Protein AF-A0A1F3BZG4-F1 (afdb_monomer)

pLDDT: mean 88.74, std 14.19, range [34.69, 98.25]

Radius of gyration: 28.34 Å; Cα contacts (8 Å, |Δi|>4): 374; chains: 1; bounding box: 64×75×86 Å

Nearest PDB structures (foldseek):
  4rg9-assembly1_B  TM=2.861E-01  e=4.384E-01  Homo sapiens
  3cvn-assembly1_A  TM=3.691E-01  e=1.869E+00  unclassified
  5a31-assembly1_C  TM=3.171E-01  e=2.987E+00  Homo sapiens
  4r7s-assembly1_A  TM=2.349E-01  e=2.124E+00  Parabacteroides merdae ATCC 43184
  6y4l-assembly1_A  TM=2.541E-01  e=2.629E+00  Homo sapiens

Structure (mmCIF, N/CA/C/O backbone):
data_AF-A0A1F3BZG4-F1
#
_entry.id   AF-A0A1F3BZG4-F1
#
loop_
_atom_site.group_PDB
_atom_site.id
_atom_site.type_symbol
_atom_site.label_atom_id
_atom_site.label_alt_id
_atom_site.label_comp_id
_atom_site.label_asym_id
_atom_site.label_entity_id
_atom_site.label_seq_id
_atom_site.pdbx_PDB_ins_code
_atom_site.Cartn_x
_atom_site.Cartn_y
_atom_site.Cartn_z
_atom_site.occupancy
_atom_site.B_iso_or_equiv
_atom_site.auth_seq_id
_atom_site.auth_comp_id
_atom_site.auth_asym_id
_atom_site.auth_atom_id
_atom_site.pdbx_PDB_model_num
ATOM 1 N N . MET A 1 1 ? -39.150 -55.580 49.718 1.00 41.12 1 MET A N 1
ATOM 2 C CA . MET A 1 1 ? -37.694 -55.585 49.449 1.00 41.12 1 MET A CA 1
ATOM 3 C C . MET A 1 1 ? -37.540 -55.588 47.934 1.00 41.12 1 MET A C 1
ATOM 5 O O . MET A 1 1 ? -38.068 -56.505 47.334 1.00 41.12 1 MET A O 1
ATOM 9 N N . ALA A 1 2 ? -36.986 -54.609 47.230 1.00 38.97 2 ALA A N 1
ATOM 10 C CA . ALA A 1 2 ? -36.287 -53.385 47.592 1.00 38.97 2 ALA A CA 1
ATOM 11 C C . ALA A 1 2 ? -36.704 -52.281 46.600 1.00 38.97 2 ALA A C 1
ATOM 13 O O . ALA A 1 2 ? -36.865 -52.544 45.409 1.00 38.97 2 ALA A O 1
ATOM 14 N N . SER A 1 3 ? -36.908 -51.071 47.117 1.00 34.69 3 SER A N 1
ATOM 15 C CA . SER A 1 3 ? -37.197 -49.861 46.351 1.00 34.69 3 SER A CA 1
ATOM 16 C C . SER A 1 3 ? -35.910 -49.369 45.685 1.00 34.69 3 SER A C 1
ATOM 18 O O . SER A 1 3 ? -34.941 -49.065 46.378 1.00 34.69 3 SER A O 1
ATOM 20 N N . GLY A 1 4 ? -35.885 -49.318 44.354 1.00 35.72 4 GLY A N 1
ATOM 21 C CA . GLY A 1 4 ? -34.798 -48.707 43.591 1.00 35.72 4 GLY A CA 1
ATOM 22 C C . GLY A 1 4 ? -34.997 -47.197 43.518 1.00 35.72 4 GLY A C 1
ATOM 23 O O . GLY A 1 4 ? -35.934 -46.734 42.874 1.00 35.72 4 GLY A O 1
ATOM 24 N N . ASN A 1 5 ? -34.135 -46.451 44.209 1.00 39.22 5 ASN A N 1
ATOM 25 C CA . ASN A 1 5 ? -34.064 -44.993 44.166 1.00 39.22 5 ASN A CA 1
ATOM 26 C C . ASN A 1 5 ? -33.841 -44.507 42.729 1.00 39.22 5 ASN A C 1
ATOM 28 O O . ASN A 1 5 ? -32.790 -44.756 42.143 1.00 39.22 5 ASN A O 1
ATOM 32 N N . ILE A 1 6 ? -34.808 -43.762 42.197 1.00 42.06 6 ILE A N 1
ATOM 33 C CA . ILE A 1 6 ? -34.599 -42.874 41.057 1.00 42.06 6 ILE A CA 1
ATOM 34 C C . ILE A 1 6 ? -33.939 -41.623 41.636 1.00 42.06 6 ILE A C 1
ATOM 36 O O . ILE A 1 6 ? -34.597 -40.799 42.266 1.00 42.06 6 ILE A O 1
ATOM 40 N N . THR A 1 7 ? -32.621 -41.511 41.492 1.00 41.31 7 THR A N 1
ATOM 41 C CA . THR A 1 7 ? -31.920 -40.239 41.669 1.00 41.31 7 THR A CA 1
ATOM 42 C C . THR A 1 7 ? -32.423 -39.284 40.597 1.00 41.31 7 THR A C 1
ATOM 44 O O . THR A 1 7 ? -32.092 -39.424 39.424 1.00 41.31 7 THR A O 1
ATOM 47 N N . THR A 1 8 ? -33.263 -38.340 41.012 1.00 42.22 8 THR A N 1
ATOM 48 C CA . THR A 1 8 ? -33.555 -37.099 40.296 1.00 42.22 8 THR A CA 1
ATOM 49 C C . THR A 1 8 ? -32.238 -36.431 39.917 1.00 42.22 8 THR A C 1
ATOM 51 O O . THR A 1 8 ? -31.541 -35.910 40.788 1.00 42.22 8 THR A O 1
ATOM 54 N N . GLU A 1 9 ? -31.890 -36.462 38.630 1.00 45.22 9 GLU A N 1
ATOM 55 C CA . GLU A 1 9 ? -30.952 -35.505 38.052 1.00 45.22 9 GLU A CA 1
ATOM 56 C C . GLU A 1 9 ? -31.519 -34.113 38.328 1.00 45.22 9 GLU A C 1
ATOM 58 O O . GLU A 1 9 ? -32.590 -33.747 37.838 1.00 45.22 9 GLU A O 1
ATOM 63 N N . ALA A 1 10 ? -30.840 -33.362 39.194 1.00 44.47 10 ALA A N 1
ATOM 64 C CA . ALA A 1 10 ? -31.101 -31.943 39.326 1.00 44.47 10 ALA A CA 1
ATOM 65 C C . ALA A 1 10 ? -30.897 -31.309 37.938 1.00 44.47 10 ALA A C 1
ATOM 67 O O . ALA A 1 10 ? -29.890 -31.615 37.291 1.00 44.47 10 ALA A O 1
ATOM 68 N N . PRO A 1 11 ? -31.818 -30.460 37.453 1.00 44.34 11 PRO A N 1
ATOM 69 C CA . PRO A 1 11 ? -31.568 -29.715 36.233 1.00 44.34 11 PRO A CA 1
ATOM 70 C C . PRO A 1 11 ? -30.301 -28.891 36.461 1.00 44.34 11 PRO A C 1
ATOM 72 O O . PRO A 1 11 ? -30.230 -28.122 37.419 1.00 44.34 11 PRO A O 1
ATOM 75 N N . LEU A 1 12 ? -29.287 -29.103 35.619 1.00 41.66 12 LEU A N 1
ATOM 76 C CA . LEU A 1 12 ? -28.099 -28.257 35.579 1.00 41.66 12 LEU A CA 1
ATOM 77 C C . LEU A 1 12 ? -28.577 -26.807 35.462 1.00 41.66 12 LEU A C 1
ATOM 79 O O . LEU A 1 12 ? -29.217 -26.440 34.474 1.00 41.66 12 LEU A O 1
ATOM 83 N N . GLU A 1 13 ? -28.337 -26.009 36.503 1.00 38.53 13 GLU A N 1
ATOM 84 C CA . GLU A 1 13 ? -28.692 -24.598 36.488 1.00 38.53 13 GLU A CA 1
ATOM 85 C C . GLU A 1 13 ? -27.979 -23.905 35.312 1.00 38.53 13 GLU A C 1
ATOM 87 O O . GLU A 1 13 ? -26.787 -24.149 35.090 1.00 38.53 13 GLU A O 1
ATOM 92 N N . PRO A 1 14 ? -28.648 -22.986 34.589 1.00 48.00 14 PRO A N 1
ATOM 93 C CA . PRO A 1 14 ? -28.042 -22.223 33.492 1.00 48.00 14 PRO A CA 1
ATOM 94 C C . PRO A 1 14 ? -26.800 -21.410 33.903 1.00 48.00 14 PRO A C 1
ATOM 96 O O . PRO A 1 14 ? -26.062 -20.940 33.046 1.00 48.00 14 PRO A O 1
ATOM 99 N N . ALA A 1 15 ? -26.554 -21.255 35.207 1.00 41.94 15 ALA A N 1
ATOM 100 C CA . ALA A 1 15 ? -25.480 -20.450 35.776 1.00 41.94 15 ALA A CA 1
ATOM 101 C C . ALA A 1 15 ? -24.072 -21.068 35.650 1.00 41.94 15 ALA A C 1
ATOM 103 O O . ALA A 1 15 ? -23.084 -20.383 35.902 1.00 41.94 15 ALA A O 1
ATOM 104 N N . GLN A 1 16 ? -23.937 -22.341 35.258 1.00 40.62 16 GLN A N 1
ATOM 105 C CA . GLN A 1 16 ? -22.619 -22.993 35.156 1.00 40.62 16 GLN A CA 1
ATOM 106 C C . GLN A 1 16 ? -21.935 -22.846 33.785 1.00 40.62 16 GLN A C 1
ATOM 108 O O . GLN A 1 16 ? -20.784 -23.255 33.638 1.00 40.62 16 GLN A O 1
ATOM 113 N N . LEU A 1 17 ? -22.593 -22.218 32.802 1.00 41.12 17 LEU A N 1
ATOM 114 C CA . LEU A 1 17 ? -21.980 -21.857 31.514 1.00 41.12 17 LEU A CA 1
ATOM 115 C C . LEU A 1 17 ? -21.347 -20.449 31.509 1.00 41.12 17 LEU A C 1
ATOM 117 O O . LEU A 1 17 ? -20.539 -20.166 30.630 1.00 41.12 17 LEU A O 1
ATOM 121 N N . ASP A 1 18 ? -21.620 -19.611 32.518 1.00 48.09 18 ASP A N 1
ATOM 122 C CA . ASP A 1 18 ? -21.112 -18.225 32.615 1.00 48.09 18 ASP A CA 1
ATOM 123 C C . ASP A 1 18 ? -19.667 -18.119 33.157 1.00 48.09 18 ASP A C 1
ATOM 125 O O . ASP A 1 18 ? -19.066 -17.043 33.173 1.00 48.09 18 ASP A O 1
ATOM 129 N N . LEU A 1 19 ? -19.056 -19.232 33.580 1.00 42.47 19 LEU A N 1
ATOM 130 C CA . LEU A 1 19 ? -17.698 -19.253 34.151 1.00 42.47 19 LEU A CA 1
ATOM 131 C C . LEU A 1 19 ? -16.565 -19.129 33.114 1.00 42.47 19 LEU A C 1
ATOM 133 O O . LEU A 1 19 ? -15.399 -19.040 33.501 1.00 42.47 19 LEU A O 1
ATOM 137 N N . PHE A 1 20 ? -16.890 -19.071 31.817 1.00 46.81 20 PHE A N 1
ATOM 138 C CA . PHE A 1 20 ? -15.920 -18.920 30.723 1.00 46.81 20 PHE A CA 1
ATOM 139 C C . PHE A 1 20 ? -16.112 -17.659 29.870 1.00 46.81 20 PHE A C 1
ATOM 141 O O . PHE A 1 20 ? -15.491 -17.554 28.809 1.00 46.81 20 PHE A O 1
ATOM 148 N N . ASP A 1 21 ? -16.883 -16.670 30.337 1.00 55.78 21 ASP A N 1
ATOM 149 C CA . ASP A 1 21 ? -16.881 -15.326 29.747 1.00 55.78 21 ASP A CA 1
ATOM 150 C C . ASP A 1 21 ? -15.538 -14.655 30.048 1.00 55.78 21 ASP A C 1
ATOM 152 O O . ASP A 1 21 ? -15.391 -13.856 30.979 1.00 55.78 21 ASP A O 1
ATOM 156 N N . SER A 1 22 ? -14.521 -15.053 29.281 1.00 74.88 22 SER A N 1
ATOM 157 C CA . SER A 1 22 ? -13.180 -14.492 29.336 1.00 74.88 22 SER A CA 1
ATOM 158 C C . SER A 1 22 ? -13.260 -12.974 29.186 1.00 74.88 22 SER A C 1
ATOM 160 O O . SER A 1 22 ?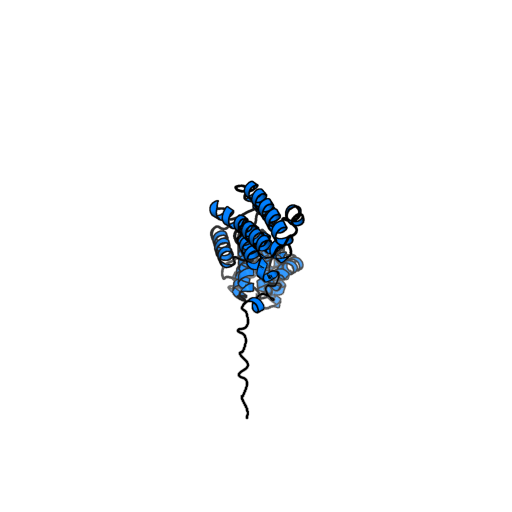 -14.161 -12.450 28.532 1.00 74.88 22 SER A O 1
ATOM 162 N N . HIS A 1 23 ? -12.298 -12.258 29.767 1.00 76.31 23 HIS A N 1
ATOM 163 C CA . HIS A 1 23 ? -12.140 -10.812 29.580 1.00 76.31 23 HIS A CA 1
ATOM 164 C C . HIS A 1 23 ? -12.336 -10.400 28.103 1.00 76.31 23 HIS A C 1
ATOM 166 O O . HIS A 1 23 ? -13.060 -9.455 27.803 1.00 76.31 23 HIS A O 1
ATOM 172 N N . VAL A 1 24 ? -11.810 -11.203 27.171 1.00 79.25 24 VAL A N 1
ATOM 173 C CA . VAL A 1 24 ? -11.981 -11.037 25.720 1.00 79.25 24 VAL A CA 1
ATOM 174 C C . VAL A 1 24 ? -13.456 -11.053 25.290 1.00 79.25 24 VAL A C 1
ATOM 176 O O . VAL A 1 24 ? -13.891 -10.169 24.558 1.00 79.25 24 VAL A O 1
ATOM 179 N N . ALA A 1 25 ? -14.257 -12.009 25.767 1.00 83.75 25 ALA A N 1
ATOM 180 C CA . ALA A 1 25 ? -15.677 -12.111 25.418 1.00 83.75 25 ALA A CA 1
ATOM 181 C C . ALA A 1 25 ? -16.492 -10.905 25.917 1.00 83.75 25 ALA A C 1
ATOM 183 O O . ALA A 1 25 ? -17.394 -10.431 25.223 1.00 83.75 25 ALA A O 1
ATOM 184 N N . ARG A 1 26 ? -16.142 -10.369 27.094 1.00 87.19 26 ARG A N 1
ATOM 185 C CA . ARG A 1 26 ? -16.830 -9.214 27.697 1.00 87.19 26 ARG A CA 1
ATOM 186 C C . ARG A 1 26 ? -16.581 -7.927 26.914 1.00 87.19 26 ARG A C 1
ATOM 188 O O . ARG A 1 26 ? -17.510 -7.146 26.721 1.00 87.19 26 ARG A O 1
ATOM 195 N N . PHE A 1 27 ? -15.357 -7.734 26.421 1.00 90.12 27 PHE A N 1
ATOM 196 C CA . PHE A 1 27 ? -14.976 -6.541 25.663 1.00 90.12 27 PHE A CA 1
ATOM 197 C C . PHE A 1 27 ? -15.151 -6.667 24.145 1.00 90.12 27 PHE A C 1
ATOM 199 O O . PHE A 1 27 ? -15.079 -5.650 23.464 1.00 90.12 27 PHE A O 1
ATOM 206 N N . ALA A 1 28 ? -15.478 -7.845 23.604 1.00 91.69 28 ALA A N 1
ATOM 207 C CA . ALA A 1 28 ? -15.612 -8.064 22.158 1.00 91.69 28 ALA A CA 1
ATOM 208 C C . ALA A 1 28 ? -16.544 -7.055 21.457 1.00 91.69 28 ALA A C 1
ATOM 210 O O . ALA A 1 28 ? -16.244 -6.561 20.373 1.00 91.69 28 ALA A O 1
ATOM 211 N N . LYS A 1 29 ? -17.672 -6.692 22.085 1.00 93.00 29 LYS A N 1
ATOM 212 C CA . LYS A 1 29 ? -18.595 -5.689 21.522 1.00 93.00 29 LYS A CA 1
ATOM 213 C C . LYS A 1 29 ? -18.037 -4.265 21.587 1.00 93.00 29 LYS A C 1
ATOM 215 O O . LYS A 1 29 ? -18.337 -3.461 20.708 1.00 93.00 29 LYS A O 1
ATOM 220 N N . VAL A 1 30 ? -17.252 -3.956 22.621 1.00 93.56 30 VAL A N 1
ATOM 221 C CA . VAL A 1 30 ? -16.559 -2.666 22.753 1.00 93.56 30 VAL A CA 1
ATOM 222 C C . VAL A 1 30 ? -15.495 -2.560 21.667 1.00 93.56 30 VAL A C 1
ATOM 224 O O . VAL A 1 30 ? -15.471 -1.575 20.938 1.00 93.56 30 VAL A O 1
ATOM 227 N N . GLU A 1 31 ? -14.674 -3.600 21.511 1.00 93.81 31 GLU A N 1
ATOM 228 C CA . GLU A 1 31 ? -13.650 -3.693 20.471 1.00 93.81 31 GLU A CA 1
ATOM 229 C C . GLU A 1 31 ? -14.255 -3.516 19.072 1.00 93.81 31 GLU A C 1
ATOM 231 O O . GLU A 1 31 ? -13.785 -2.676 18.307 1.00 93.81 31 GLU A O 1
ATOM 236 N N . GLU A 1 32 ? -15.351 -4.213 18.765 1.00 93.88 32 GLU A N 1
ATOM 237 C CA . GLU A 1 32 ? -16.044 -4.076 17.480 1.00 93.88 32 GLU A CA 1
ATOM 238 C C . GLU A 1 32 ? -16.567 -2.647 17.252 1.00 93.88 32 GLU A C 1
ATOM 240 O O . GLU A 1 32 ? -16.413 -2.081 16.169 1.00 93.88 32 GLU A O 1
ATOM 245 N N . ALA A 1 33 ? -17.147 -2.008 18.272 1.00 94.88 33 ALA A N 1
ATOM 246 C CA . ALA A 1 33 ? -17.604 -0.624 18.157 1.00 94.88 33 ALA A CA 1
ATOM 247 C C . ALA A 1 33 ? -16.436 0.358 17.934 1.00 94.88 33 ALA A C 1
ATOM 249 O O . ALA A 1 33 ? -16.548 1.265 17.103 1.00 94.88 33 ALA A O 1
ATOM 250 N N . LEU A 1 34 ? -15.299 0.158 18.610 1.00 94.50 34 LEU A N 1
ATOM 251 C CA . LEU A 1 34 ? -14.074 0.937 18.396 1.00 94.50 34 LEU A CA 1
ATOM 252 C C . LEU A 1 34 ? -13.524 0.735 16.983 1.00 94.50 34 LEU A C 1
ATOM 254 O O . LEU A 1 34 ? -13.211 1.717 16.311 1.00 94.50 34 LEU A O 1
ATOM 258 N N . HIS A 1 35 ? -13.494 -0.509 16.503 1.00 92.50 35 HIS A N 1
ATOM 259 C CA . HIS A 1 35 ? -13.101 -0.858 15.140 1.00 92.50 35 HIS A CA 1
ATOM 260 C C . HIS A 1 35 ? -13.988 -0.163 14.095 1.00 92.50 35 HIS A C 1
ATOM 262 O O . HIS A 1 35 ? -13.492 0.379 13.106 1.00 92.50 35 HIS A O 1
ATOM 268 N N . GLN A 1 36 ? -15.295 -0.078 14.360 1.00 92.25 36 GLN A N 1
ATOM 269 C CA . GLN A 1 36 ? -16.256 0.688 13.562 1.00 92.25 36 GLN A CA 1
ATOM 270 C C . GLN A 1 36 ? -16.107 2.208 13.669 1.00 92.25 36 GLN A C 1
ATOM 272 O O . GLN A 1 36 ? -16.785 2.941 12.947 1.00 92.25 36 GLN A O 1
ATOM 277 N N . GLY A 1 37 ? -15.228 2.702 14.542 1.00 91.31 37 GLY A N 1
ATOM 278 C CA . GLY A 1 37 ? -15.086 4.120 14.840 1.00 91.31 37 GLY A CA 1
ATOM 279 C C . GLY A 1 37 ? -16.298 4.700 15.573 1.00 91.31 37 GLY A C 1
ATOM 280 O O . GLY A 1 37 ? -16.468 5.918 15.585 1.00 91.31 37 GLY A O 1
ATOM 281 N N . ARG A 1 38 ? -17.161 3.877 16.174 1.00 93.38 38 ARG A N 1
ATOM 282 C CA . ARG A 1 38 ? -18.371 4.289 16.904 1.00 93.38 38 ARG A CA 1
ATOM 283 C C . ARG A 1 38 ? -18.066 4.462 18.389 1.00 93.38 38 ARG A C 1
ATOM 285 O O . ARG A 1 38 ? -18.386 3.605 19.208 1.00 93.38 38 ARG A O 1
ATOM 292 N N . LEU A 1 39 ? -17.385 5.559 18.716 1.00 92.44 39 LEU A N 1
ATOM 293 C CA . LEU A 1 39 ? -16.901 5.829 20.073 1.00 92.44 39 LEU A CA 1
ATOM 294 C C . LEU A 1 39 ? -18.031 6.046 21.087 1.00 92.44 39 LEU A C 1
ATOM 296 O O . LEU A 1 39 ? -17.909 5.614 22.224 1.00 92.44 39 LEU A O 1
ATOM 300 N N . ASP A 1 40 ? -19.137 6.656 20.669 1.00 93.25 40 ASP A N 1
ATOM 301 C CA . ASP A 1 40 ? -20.359 6.798 21.468 1.00 93.25 40 ASP A CA 1
ATOM 302 C C . ASP A 1 40 ? -20.867 5.432 21.950 1.00 93.25 40 ASP A C 1
ATOM 304 O O . ASP A 1 40 ? -21.022 5.182 23.144 1.00 93.25 40 ASP A O 1
ATOM 308 N N . VAL A 1 41 ? -21.012 4.499 21.011 1.00 95.38 41 VAL A N 1
ATOM 309 C CA . VAL A 1 41 ? -21.517 3.154 21.292 1.00 95.38 41 VAL A CA 1
ATOM 310 C C . VAL A 1 41 ? -20.491 2.329 22.060 1.00 95.38 41 VAL A C 1
ATOM 312 O O . VAL A 1 41 ? -20.865 1.568 22.948 1.00 95.38 41 VAL A O 1
ATOM 315 N N . ALA A 1 42 ? -19.202 2.479 21.756 1.00 95.06 42 ALA A N 1
ATOM 316 C CA . ALA A 1 42 ? -18.141 1.807 22.494 1.00 95.06 42 ALA A CA 1
ATOM 317 C C . ALA A 1 42 ? -18.107 2.241 23.970 1.00 95.06 42 ALA A C 1
ATOM 319 O O . ALA A 1 42 ? -17.961 1.388 24.845 1.00 95.06 42 ALA A O 1
ATOM 320 N N . GLY A 1 43 ? -18.295 3.536 24.251 1.00 94.50 43 GLY A N 1
ATOM 321 C CA . GLY A 1 43 ? -18.368 4.069 25.613 1.00 94.50 43 GLY A CA 1
ATOM 322 C C . GLY A 1 43 ? -19.570 3.521 26.382 1.00 94.50 43 GLY A C 1
ATOM 323 O O . GLY A 1 43 ? -19.420 3.043 27.507 1.00 94.50 43 GLY A O 1
ATOM 324 N N . ASP A 1 44 ? -20.746 3.491 25.748 1.00 96.12 44 ASP A N 1
ATOM 325 C CA . ASP A 1 44 ? -21.956 2.919 26.348 1.00 96.12 44 ASP A CA 1
ATOM 326 C C . ASP A 1 44 ? -21.820 1.419 26.632 1.00 96.12 44 ASP A C 1
ATOM 328 O O . ASP A 1 44 ? -22.216 0.950 27.701 1.00 96.12 44 ASP A O 1
ATOM 332 N N . LEU A 1 45 ? -21.225 0.662 25.708 1.00 95.62 45 LEU A N 1
ATOM 333 C CA . LEU A 1 45 ? -20.960 -0.763 25.895 1.00 95.62 45 LEU A CA 1
ATOM 334 C C . LEU A 1 45 ? -19.947 -1.008 27.019 1.00 95.62 45 LEU A C 1
ATOM 336 O O . LEU A 1 45 ? -20.156 -1.906 27.832 1.00 95.62 45 LEU A O 1
ATOM 340 N N . ALA A 1 46 ? -18.886 -0.204 27.110 1.00 94.38 46 ALA A N 1
ATOM 341 C CA . ALA A 1 46 ? -17.910 -0.302 28.193 1.00 94.38 46 ALA A CA 1
ATOM 342 C C . ALA A 1 46 ? -18.556 -0.008 29.559 1.00 94.38 46 ALA A C 1
ATOM 344 O O . ALA A 1 46 ? -18.319 -0.738 30.523 1.00 94.38 46 ALA A O 1
ATOM 345 N N . ARG A 1 47 ? -19.454 0.985 29.632 1.00 96.12 47 ARG A N 1
ATOM 346 C CA . ARG A 1 47 ? -20.224 1.285 30.849 1.00 96.12 47 ARG A CA 1
ATOM 347 C C . ARG A 1 47 ? -21.123 0.119 31.254 1.00 96.12 47 ARG A C 1
ATOM 349 O O . ARG A 1 47 ? -21.086 -0.297 32.407 1.00 96.12 47 ARG A O 1
ATOM 356 N N . GLN A 1 48 ? -21.847 -0.468 30.299 1.00 94.56 48 GLN A N 1
ATOM 357 C CA . GLN A 1 48 ? -22.692 -1.645 30.541 1.00 94.56 48 GLN A CA 1
ATOM 358 C C . GLN A 1 48 ? -21.885 -2.851 31.041 1.00 94.56 48 GLN A C 1
ATOM 360 O O . GLN A 1 48 ? -22.345 -3.568 31.926 1.00 94.56 48 GLN A O 1
ATOM 365 N N . VAL A 1 49 ? -20.680 -3.079 30.504 1.00 92.81 49 VAL A N 1
ATOM 366 C CA . VAL A 1 49 ? -19.770 -4.125 31.003 1.00 92.81 49 VAL A CA 1
ATOM 367 C C . VAL A 1 49 ? 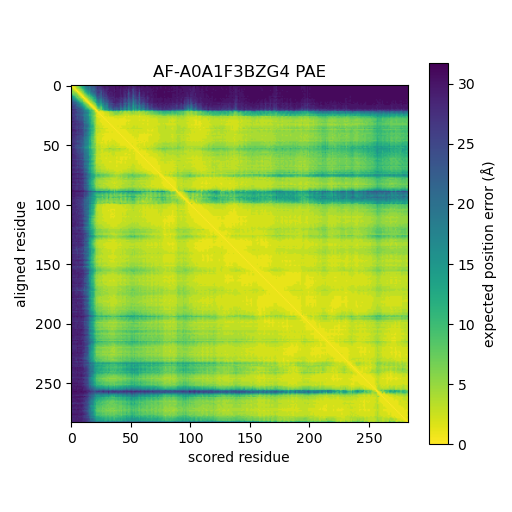-19.347 -3.820 32.442 1.00 92.81 49 VAL A C 1
ATOM 369 O O . VAL A 1 49 ? -19.398 -4.707 33.293 1.00 92.81 49 VAL A O 1
ATOM 372 N N . GLY A 1 50 ? -18.991 -2.568 32.735 1.00 92.88 50 GLY A N 1
ATOM 373 C CA . GLY A 1 50 ? -18.624 -2.127 34.080 1.00 92.88 50 GLY A CA 1
ATOM 374 C C . GLY A 1 50 ? -19.744 -2.285 35.105 1.00 92.88 50 GLY A C 1
ATOM 375 O O . GLY A 1 50 ? -19.480 -2.732 36.214 1.00 92.88 50 GLY A O 1
ATOM 376 N N . GLU A 1 51 ? -20.984 -1.967 34.736 1.00 93.38 51 GLU A N 1
ATOM 377 C CA . GLU A 1 51 ? -22.165 -2.105 35.599 1.00 93.38 51 GLU A CA 1
ATOM 378 C C . GLU A 1 51 ? -22.573 -3.568 35.800 1.00 93.38 51 GLU A C 1
ATOM 380 O O . GLU A 1 51 ? -22.869 -3.986 36.916 1.00 93.38 51 GLU A O 1
ATOM 385 N N . ARG A 1 52 ? -22.581 -4.369 34.727 1.00 92.31 52 ARG A N 1
ATOM 386 C CA . ARG A 1 52 ? -23.048 -5.762 34.773 1.00 92.31 52 ARG A CA 1
ATOM 387 C C . ARG A 1 52 ? -22.099 -6.686 35.533 1.00 92.31 52 ARG A C 1
ATOM 389 O O . ARG A 1 52 ? -22.564 -7.633 36.161 1.00 92.31 52 ARG A O 1
ATOM 396 N N . PHE A 1 53 ? -20.794 -6.448 35.427 1.00 88.44 53 PHE A N 1
ATOM 397 C CA . PHE A 1 53 ? -19.762 -7.327 35.980 1.00 88.44 53 PHE A CA 1
ATOM 398 C C . PHE A 1 53 ? -18.975 -6.695 37.140 1.00 88.44 53 PHE A C 1
ATOM 400 O O . PHE A 1 53 ? -18.024 -7.315 37.609 1.00 88.44 53 PHE A O 1
ATOM 407 N N . ASP A 1 54 ? -19.357 -5.492 37.589 1.00 88.94 54 ASP A N 1
ATOM 408 C CA . ASP A 1 54 ? -18.670 -4.708 38.631 1.00 88.94 54 ASP A CA 1
ATOM 409 C C . ASP A 1 54 ? -17.164 -4.522 38.348 1.00 88.94 54 ASP A C 1
ATOM 411 O O . ASP A 1 54 ? -16.287 -4.769 39.177 1.00 88.94 54 ASP A O 1
ATOM 415 N N . LEU A 1 55 ? -16.849 -4.131 37.107 1.00 89.38 55 LEU A N 1
ATOM 416 C CA . LEU A 1 55 ? -15.478 -4.005 36.606 1.00 89.38 55 LEU A CA 1
ATOM 417 C C . LEU A 1 55 ? -15.053 -2.536 36.504 1.00 89.38 55 LEU A C 1
ATOM 419 O O . LEU A 1 55 ? -15.407 -1.830 35.556 1.00 89.38 55 LEU A O 1
ATOM 423 N N . ALA A 1 56 ? -14.214 -2.095 37.444 1.00 88.38 56 ALA A N 1
ATOM 424 C CA . ALA A 1 56 ? -13.656 -0.739 37.461 1.00 88.38 56 ALA A CA 1
ATOM 425 C C . ALA A 1 56 ? -12.845 -0.403 36.193 1.00 88.38 56 ALA A C 1
ATOM 427 O O . ALA A 1 56 ? -12.844 0.740 35.739 1.00 88.38 56 ALA A O 1
ATOM 428 N N . GLU A 1 57 ? -12.184 -1.395 35.588 1.00 89.19 57 GLU A N 1
ATOM 429 C CA . GLU A 1 57 ? -11.459 -1.232 34.320 1.00 89.19 57 GLU A CA 1
ATOM 430 C C . GLU A 1 57 ? -12.386 -0.829 33.164 1.00 89.19 57 GLU A C 1
ATOM 432 O O . GLU A 1 57 ? -12.041 0.054 32.383 1.00 89.19 57 GLU A O 1
ATOM 437 N N . ALA A 1 58 ? -13.591 -1.402 33.094 1.00 90.38 58 ALA A N 1
ATOM 438 C CA . ALA A 1 58 ? -14.560 -1.113 32.043 1.00 90.38 58 ALA A CA 1
ATOM 439 C C . ALA A 1 58 ? -15.182 0.282 32.219 1.00 90.38 58 ALA A C 1
ATOM 441 O O . ALA A 1 58 ? -15.385 1.006 31.246 1.00 90.38 58 ALA A O 1
ATOM 442 N N . GLN A 1 59 ? -15.407 0.698 33.469 1.00 90.44 59 GLN A N 1
ATOM 443 C CA . GLN A 1 59 ? -15.831 2.063 33.791 1.00 90.44 59 GLN A CA 1
ATOM 444 C C . GLN A 1 59 ? -14.738 3.083 33.437 1.00 90.44 59 GLN A C 1
ATOM 446 O O . GLN A 1 59 ? -15.027 4.110 32.824 1.00 90.44 59 GLN A O 1
ATOM 451 N N . GLY A 1 60 ? -13.476 2.781 33.764 1.00 90.06 60 GLY A N 1
ATOM 452 C CA . GLY A 1 60 ? -12.329 3.597 33.365 1.00 90.06 60 GLY A CA 1
ATOM 453 C C . GLY A 1 60 ? -12.202 3.708 31.844 1.00 90.06 60 GLY A C 1
ATOM 454 O O . GLY A 1 60 ? -12.030 4.806 31.321 1.00 90.06 60 GLY A O 1
ATOM 455 N N . LEU A 1 61 ? -12.368 2.593 31.128 1.00 90.94 61 LEU A N 1
ATOM 456 C CA . LEU A 1 61 ? -12.369 2.560 29.668 1.00 90.94 61 LEU A CA 1
ATOM 457 C C . LEU A 1 61 ? -13.468 3.448 29.070 1.00 90.94 61 LEU A C 1
ATOM 459 O O . LEU A 1 61 ? -13.188 4.193 28.135 1.00 90.94 61 LEU A O 1
ATOM 463 N N . ALA A 1 62 ? -14.691 3.413 29.610 1.00 93.38 62 ALA A N 1
ATOM 464 C CA . ALA A 1 62 ? -15.785 4.262 29.138 1.00 93.38 62 ALA A CA 1
ATOM 465 C C . ALA A 1 62 ? -15.420 5.758 29.209 1.00 93.38 62 ALA A C 1
ATOM 467 O O . ALA A 1 62 ? -15.603 6.480 28.230 1.00 93.38 62 ALA A O 1
ATOM 468 N N . VAL A 1 63 ? -14.815 6.201 30.319 1.00 91.81 63 VAL A N 1
ATOM 469 C CA . VAL A 1 63 ? -14.345 7.589 30.494 1.00 91.81 63 VAL A CA 1
ATOM 470 C C . VAL A 1 63 ? -13.269 7.956 29.468 1.00 91.81 63 VAL A C 1
ATOM 472 O O . VAL A 1 63 ? -13.298 9.047 28.896 1.00 91.81 63 VAL A O 1
ATOM 475 N N . GLU A 1 64 ? -12.316 7.059 29.210 1.00 91.12 64 GLU A N 1
ATOM 476 C CA . GLU A 1 64 ? -11.263 7.304 28.220 1.00 91.12 64 GLU A CA 1
ATOM 477 C C . GLU A 1 64 ? -11.811 7.345 26.780 1.00 91.12 64 GLU A C 1
ATOM 479 O O . GLU A 1 64 ? -11.398 8.192 25.984 1.00 91.12 64 GLU A O 1
ATOM 484 N N . ILE A 1 65 ? -12.792 6.498 26.449 1.00 92.44 65 ILE A N 1
ATOM 485 C CA . ILE A 1 65 ? -13.480 6.525 25.150 1.00 92.44 65 ILE A CA 1
ATOM 486 C C . ILE A 1 65 ? -14.264 7.832 24.970 1.00 92.44 65 ILE A C 1
ATOM 488 O O . ILE A 1 65 ? -14.198 8.440 23.901 1.00 92.44 65 ILE A O 1
ATOM 492 N N . GLU A 1 66 ? -14.967 8.302 26.003 1.00 91.38 66 GLU A N 1
ATOM 493 C CA . GLU A 1 66 ? -15.685 9.582 25.972 1.00 91.38 66 GLU A CA 1
ATOM 494 C C . GLU A 1 66 ? -14.729 10.761 25.739 1.00 91.38 66 GLU A C 1
ATOM 496 O O . GLU A 1 66 ? -14.992 11.619 24.893 1.00 91.38 66 GLU A O 1
ATOM 501 N N . ARG A 1 67 ? -13.574 10.786 26.418 1.00 89.75 67 ARG A N 1
ATOM 502 C CA . ARG A 1 67 ? -12.536 11.807 26.189 1.00 89.75 67 ARG A CA 1
ATOM 503 C C . ARG A 1 67 ? -12.017 11.785 24.758 1.00 89.75 67 ARG A C 1
ATOM 505 O O . ARG A 1 67 ? -11.892 12.843 24.137 1.00 89.75 67 ARG A O 1
ATOM 512 N N . LEU A 1 68 ? -11.747 10.595 24.223 1.00 89.75 68 LEU A N 1
ATOM 513 C CA . LEU A 1 68 ? -11.339 10.436 22.831 1.00 89.75 68 LEU A CA 1
ATOM 514 C C . LEU A 1 68 ? -12.435 10.926 21.872 1.00 89.75 68 LEU A C 1
ATOM 516 O O . LEU A 1 68 ? -12.128 11.609 20.897 1.00 89.75 68 LEU A O 1
ATOM 520 N N . ALA A 1 69 ? -13.708 10.643 22.157 1.00 90.56 69 ALA A N 1
ATOM 521 C CA . ALA A 1 69 ? -14.837 11.101 21.350 1.00 90.56 69 ALA A CA 1
ATOM 522 C C . ALA A 1 69 ? -14.963 12.630 21.332 1.00 90.56 69 ALA A C 1
ATOM 524 O O . ALA A 1 69 ? -15.171 13.214 20.265 1.00 90.56 69 ALA A O 1
ATOM 525 N N . VAL A 1 70 ? -14.772 13.287 22.480 1.00 89.88 70 VAL A N 1
ATOM 526 C CA . VAL A 1 70 ? -14.745 14.755 22.579 1.00 89.88 70 VAL A CA 1
ATOM 527 C C . VAL A 1 70 ? -13.578 15.326 21.776 1.00 89.88 70 VAL A C 1
ATOM 529 O O . VAL A 1 70 ? -13.770 16.250 20.986 1.00 89.88 70 VAL A O 1
ATOM 532 N N . TYR A 1 71 ? -12.383 14.749 21.922 1.00 88.88 71 TYR A N 1
ATOM 533 C CA . TYR A 1 71 ? -11.206 15.176 21.169 1.00 88.88 71 TYR A CA 1
ATOM 534 C C . TYR A 1 71 ? -11.427 15.059 19.655 1.00 88.88 71 TYR A C 1
ATOM 536 O O . TYR A 1 71 ? -11.209 16.026 18.927 1.00 88.88 71 TYR A O 1
ATOM 544 N N . LEU A 1 72 ? -11.926 13.913 19.180 1.00 87.62 72 LEU A N 1
ATOM 545 C CA . LEU A 1 72 ? -12.192 13.696 17.757 1.00 87.62 72 LEU A CA 1
ATOM 546 C C . LEU A 1 72 ? -13.310 14.579 17.210 1.00 87.62 72 LEU A C 1
ATOM 548 O O . LEU A 1 72 ? -13.214 15.009 16.065 1.00 87.62 72 LEU A O 1
ATOM 552 N N . SER A 1 73 ? -14.333 14.881 18.009 1.00 88.12 73 SER A N 1
ATOM 553 C CA . SER A 1 73 ? -15.361 15.862 17.629 1.00 88.12 73 SER A CA 1
ATOM 554 C C . SER A 1 73 ? -14.744 17.247 17.410 1.00 88.12 73 SER A C 1
ATOM 556 O O . SER A 1 73 ? -15.121 17.956 16.486 1.00 88.12 73 SER A O 1
ATOM 558 N N . GLY A 1 74 ? -13.726 17.611 18.198 1.00 87.56 74 GLY A N 1
ATOM 559 C CA . GLY A 1 74 ? -12.953 18.842 18.002 1.00 87.56 74 GLY A CA 1
ATOM 560 C C . GLY A 1 74 ? -12.072 18.855 16.745 1.00 87.56 74 GLY A C 1
ATOM 561 O O . GLY A 1 74 ? -11.635 19.925 16.323 1.00 87.56 74 GLY A O 1
ATOM 562 N N . LEU A 1 75 ? -11.812 17.691 16.142 1.00 88.00 75 LEU A N 1
ATOM 563 C CA . LEU A 1 75 ? -11.122 17.559 14.855 1.00 88.00 75 LEU A CA 1
ATOM 564 C C . LEU A 1 75 ? -12.096 17.439 13.677 1.00 88.00 75 LEU A C 1
ATOM 566 O O . LEU A 1 75 ? -11.662 17.398 12.525 1.00 88.00 75 LEU A O 1
ATOM 570 N N . GLU A 1 76 ? -13.402 17.354 13.936 1.00 83.81 76 GLU A N 1
ATOM 571 C CA . GLU A 1 76 ? -14.387 17.168 12.883 1.00 83.81 76 GLU A CA 1
ATOM 572 C C . GLU A 1 76 ? -14.368 18.357 11.911 1.00 83.81 76 GLU A C 1
ATOM 574 O O . GLU A 1 76 ? -14.414 19.522 12.299 1.00 83.81 76 GLU A O 1
ATOM 579 N N . GLY A 1 77 ? -14.251 18.051 10.619 1.00 84.00 77 GLY A N 1
ATOM 580 C CA . GLY A 1 77 ? -14.077 19.051 9.563 1.00 84.00 77 GLY A CA 1
ATOM 581 C C . GLY A 1 77 ? -12.617 19.367 9.221 1.00 84.00 77 GLY A C 1
ATOM 582 O O . GLY A 1 77 ? -12.362 19.809 8.103 1.00 84.00 77 GLY A O 1
ATOM 583 N N . ASP A 1 78 ? -11.655 19.052 10.094 1.00 92.12 78 ASP A N 1
ATOM 584 C CA . ASP A 1 78 ? -10.219 19.155 9.810 1.00 92.12 78 ASP A CA 1
ATOM 585 C C . ASP A 1 78 ? -9.629 17.774 9.488 1.00 92.12 78 ASP A C 1
ATOM 587 O O . ASP A 1 78 ? -9.054 17.069 10.322 1.00 92.12 78 ASP A O 1
ATOM 591 N N . LEU A 1 79 ? -9.792 17.380 8.224 1.00 92.50 79 LEU A N 1
ATOM 592 C CA . LEU A 1 79 ? -9.339 16.084 7.721 1.00 92.50 79 LEU A CA 1
ATOM 593 C C . LEU A 1 79 ? -7.826 15.874 7.886 1.00 92.50 79 LEU A C 1
ATOM 595 O O . LEU A 1 79 ? -7.384 14.749 8.112 1.00 92.50 79 LEU A O 1
ATOM 599 N N . GLU A 1 80 ? -7.030 16.935 7.767 1.00 92.19 80 GLU A N 1
ATOM 600 C CA . GLU A 1 80 ? -5.572 16.841 7.847 1.00 92.19 80 GLU A CA 1
ATOM 601 C C . GLU A 1 80 ? -5.133 16.581 9.284 1.00 92.19 80 GLU A C 1
ATOM 603 O O . GLU A 1 80 ? -4.347 15.664 9.517 1.00 92.19 80 GLU A O 1
ATOM 608 N N . ARG A 1 81 ? -5.711 17.280 10.268 1.00 91.75 81 ARG A N 1
ATOM 609 C CA . ARG A 1 81 ? -5.453 16.969 11.682 1.00 91.75 81 ARG A CA 1
ATOM 610 C C . ARG A 1 81 ? -5.922 15.573 12.069 1.00 91.75 81 ARG A C 1
ATOM 612 O O . ARG A 1 81 ? -5.202 14.883 12.788 1.00 91.75 81 ARG A O 1
ATOM 619 N N . MET A 1 82 ? -7.084 15.133 11.577 1.00 92.12 82 MET A N 1
ATOM 620 C CA . MET A 1 82 ? -7.552 13.762 11.807 1.00 92.12 82 MET A CA 1
ATOM 621 C C . MET A 1 82 ? -6.565 12.724 11.256 1.00 92.12 82 MET A C 1
ATOM 623 O O . MET A 1 82 ? -6.276 11.736 11.929 1.00 92.12 82 MET A O 1
ATOM 627 N N . ALA A 1 83 ? -6.031 12.945 10.053 1.00 93.12 83 ALA A N 1
ATOM 628 C CA . ALA A 1 83 ? -5.069 12.037 9.438 1.00 93.12 83 ALA A CA 1
ATOM 629 C C . ALA A 1 83 ? -3.714 12.037 10.160 1.00 93.12 83 ALA A C 1
ATOM 631 O O . ALA A 1 83 ? -3.176 10.961 10.409 1.00 93.12 83 ALA A O 1
ATOM 632 N N . VAL A 1 84 ? -3.207 13.206 10.582 1.00 92.56 84 VAL A N 1
ATOM 633 C CA . VAL A 1 84 ? -1.994 13.289 11.419 1.00 92.56 84 VAL A CA 1
ATOM 634 C C . VAL A 1 84 ? -2.177 12.472 12.696 1.00 92.56 84 VAL A C 1
ATOM 636 O O . VAL A 1 84 ? -1.287 11.708 13.063 1.00 92.56 84 VAL A O 1
ATOM 639 N N . PHE A 1 85 ? -3.333 12.599 13.353 1.00 91.25 85 PHE A N 1
ATOM 640 C CA . PHE A 1 85 ? -3.617 11.853 14.574 1.00 91.25 85 PHE A CA 1
ATOM 641 C C . PHE A 1 85 ? -3.706 10.339 14.334 1.00 91.25 85 PHE A C 1
ATOM 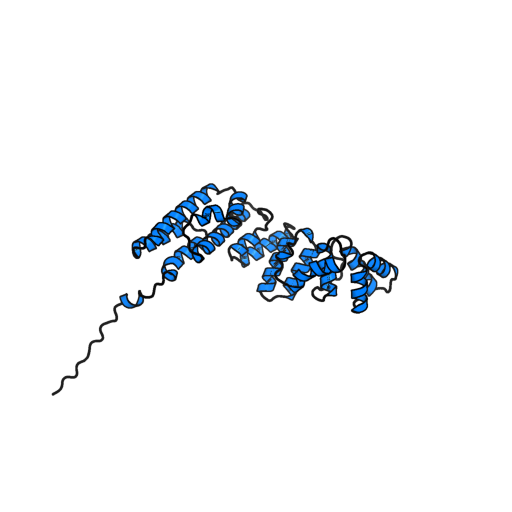643 O O . PHE A 1 85 ? -3.172 9.567 15.125 1.00 91.25 85 PHE A O 1
ATOM 650 N N . ALA A 1 86 ? -4.323 9.905 13.231 1.00 91.31 86 ALA A N 1
ATOM 651 C CA . ALA A 1 86 ? -4.390 8.488 12.881 1.00 91.31 86 ALA A CA 1
ATOM 652 C C . ALA A 1 86 ? -2.998 7.880 12.605 1.00 91.31 86 ALA A C 1
ATOM 654 O O . ALA A 1 86 ? -2.746 6.744 12.992 1.00 91.31 86 ALA A O 1
ATOM 655 N N . GLU A 1 87 ? -2.087 8.629 11.973 1.00 89.19 87 GLU A N 1
ATOM 656 C CA . GLU A 1 87 ? -0.719 8.166 11.686 1.00 89.19 87 GLU A CA 1
ATOM 657 C C . GLU A 1 87 ? 0.224 8.228 12.893 1.00 89.19 87 GLU A C 1
ATOM 659 O O . GLU A 1 87 ? 1.170 7.446 12.980 1.00 89.19 87 GLU A O 1
ATOM 664 N N . ARG A 1 88 ? 0.005 9.184 13.803 1.00 87.88 88 ARG A N 1
ATOM 665 C CA . ARG A 1 88 ? 0.861 9.441 14.971 1.00 87.88 88 ARG A CA 1
ATOM 666 C C . ARG A 1 88 ? 0.001 9.635 16.219 1.00 87.88 88 ARG A C 1
ATOM 668 O O . ARG A 1 88 ? -0.139 10.755 16.713 1.00 87.88 88 ARG A O 1
ATOM 675 N N . PRO A 1 89 ? -0.579 8.545 16.734 1.00 81.56 89 PRO A N 1
ATOM 676 C CA . PRO A 1 89 ? -1.539 8.602 17.828 1.00 81.56 89 PRO A CA 1
ATOM 677 C C . PRO A 1 89 ? -0.889 8.809 19.205 1.00 81.56 89 PRO A C 1
ATOM 679 O O . PRO A 1 89 ? -1.597 9.026 20.188 1.00 81.56 89 PRO A O 1
ATOM 682 N N . ASP A 1 90 ? 0.438 8.675 19.290 1.00 69.81 90 ASP A N 1
ATOM 683 C CA . ASP A 1 90 ? 1.139 8.256 20.505 1.00 69.81 90 ASP A CA 1
ATOM 684 C C . ASP A 1 90 ? 0.923 9.195 21.694 1.00 69.81 90 ASP A C 1
ATOM 686 O O . ASP A 1 90 ? 0.470 8.736 22.734 1.00 69.81 90 ASP A O 1
ATOM 690 N N . ALA A 1 91 ? 1.080 10.511 21.541 1.00 70.31 91 ALA A N 1
ATOM 691 C CA . ALA A 1 91 ? 0.925 11.436 22.671 1.00 70.31 91 ALA A CA 1
ATOM 692 C C . ALA A 1 91 ? -0.487 11.426 23.302 1.00 70.31 91 ALA A C 1
ATOM 694 O O . ALA A 1 91 ? -0.636 11.669 24.499 1.00 70.31 91 ALA A O 1
ATOM 695 N N . GLN A 1 92 ? -1.526 11.139 22.513 1.00 72.94 92 GLN A N 1
ATOM 696 C CA . GLN A 1 92 ? -2.914 11.127 22.979 1.00 72.94 92 GLN A CA 1
ATOM 697 C C . GLN A 1 92 ? -3.353 9.727 23.420 1.00 72.94 92 GLN A C 1
ATOM 699 O O . GLN A 1 92 ? -3.996 9.604 24.461 1.00 72.94 92 GLN A O 1
ATOM 704 N N . LEU A 1 93 ? -2.992 8.671 22.678 1.00 78.69 93 LEU A N 1
ATOM 705 C CA . LEU A 1 93 ? -3.371 7.298 23.030 1.00 78.69 93 LEU A CA 1
ATOM 706 C C . LEU A 1 93 ? -2.513 6.698 24.151 1.00 78.69 93 LEU A C 1
ATOM 708 O O . LEU A 1 93 ? -3.028 5.850 24.868 1.00 78.69 93 LEU A O 1
ATOM 712 N N . GLU A 1 94 ? -1.262 7.131 24.357 1.00 75.56 94 GLU A N 1
ATOM 713 C CA . GLU A 1 94 ? -0.433 6.673 25.493 1.00 75.56 94 GLU A CA 1
ATOM 714 C C . GLU A 1 94 ? -1.034 7.058 26.847 1.00 75.56 94 GLU A C 1
ATOM 716 O O . GLU A 1 94 ? -0.838 6.362 27.842 1.00 75.56 94 GLU A O 1
ATOM 721 N N . SER A 1 95 ? -1.793 8.156 26.887 1.00 71.25 95 SER A N 1
ATOM 722 C CA . SER A 1 95 ? -2.519 8.562 28.090 1.00 71.25 95 SER A CA 1
ATOM 723 C C . SER A 1 95 ? -3.720 7.657 28.394 1.00 71.25 95 SER A C 1
ATOM 725 O O . SER A 1 95 ? -4.159 7.587 29.544 1.00 71.25 95 SER A O 1
ATOM 727 N N . LEU A 1 96 ? -4.226 6.933 27.388 1.00 74.44 96 LEU A N 1
ATOM 728 C CA . LEU A 1 96 ? -5.356 6.027 27.536 1.00 74.44 96 LEU A CA 1
ATOM 729 C C . LEU A 1 96 ? -4.847 4.653 27.980 1.00 74.44 96 LEU A C 1
ATOM 731 O O . LEU A 1 96 ? -3.956 4.063 27.373 1.00 74.44 96 LEU A O 1
ATOM 735 N N . ARG A 1 97 ? -5.456 4.097 29.028 1.00 76.12 97 ARG A N 1
ATOM 736 C CA . ARG A 1 97 ? -5.123 2.761 29.551 1.00 76.12 97 ARG A CA 1
ATOM 737 C C . ARG A 1 97 ? -5.772 1.654 28.712 1.00 76.12 97 ARG A C 1
ATOM 739 O O . ARG A 1 97 ? -6.539 0.851 29.231 1.00 76.12 97 ARG A O 1
ATOM 746 N N . LEU A 1 98 ? -5.508 1.659 27.408 1.00 79.75 98 LEU A N 1
ATOM 747 C CA . LEU A 1 98 ? -6.008 0.662 26.463 1.00 79.75 98 LEU A CA 1
ATOM 748 C C . LEU A 1 98 ? -5.037 -0.515 26.382 1.00 79.75 98 LEU A C 1
ATOM 750 O O . LEU A 1 98 ? -3.826 -0.320 26.268 1.00 79.75 98 LEU A O 1
ATOM 754 N N . ASP A 1 99 ? -5.569 -1.734 26.387 1.00 83.94 99 ASP A N 1
ATOM 755 C CA . ASP A 1 99 ? -4.777 -2.904 26.020 1.00 83.94 99 ASP A CA 1
ATOM 756 C C . ASP A 1 99 ? -4.435 -2.904 24.514 1.00 83.94 99 ASP A C 1
ATOM 758 O O . ASP A 1 99 ? -4.883 -2.053 23.736 1.00 83.94 99 ASP A O 1
ATOM 762 N N . GLY A 1 100 ? -3.608 -3.861 24.083 1.00 84.50 100 GLY A N 1
ATOM 763 C CA . GLY A 1 100 ? -3.155 -3.939 22.692 1.00 84.50 100 GLY A CA 1
ATOM 764 C C . GLY A 1 100 ? -4.284 -4.141 21.672 1.00 84.50 100 GLY A C 1
ATOM 765 O O . GLY A 1 100 ? -4.207 -3.585 20.572 1.00 84.50 100 GLY A O 1
ATOM 766 N N . ALA A 1 101 ? -5.334 -4.891 22.022 1.00 87.06 101 ALA A N 1
ATOM 767 C CA . ALA A 1 101 ? -6.457 -5.166 21.126 1.00 87.06 101 ALA A CA 1
ATOM 768 C C . ALA A 1 101 ? -7.340 -3.922 20.967 1.00 87.06 101 ALA A C 1
ATOM 770 O O . ALA A 1 101 ? -7.575 -3.464 19.848 1.00 87.06 101 ALA A O 1
ATOM 771 N N . LEU A 1 102 ? -7.716 -3.288 22.081 1.00 87.50 102 LEU A N 1
ATOM 772 C CA . LEU A 1 102 ? -8.498 -2.053 22.095 1.00 87.50 102 LEU A CA 1
ATOM 773 C C . LEU A 1 102 ? -7.746 -0.900 21.426 1.00 87.50 102 LEU A C 1
ATOM 775 O O . LEU A 1 102 ? -8.339 -0.153 20.647 1.00 87.50 102 LEU A O 1
ATOM 779 N N . ARG A 1 103 ? -6.431 -0.773 21.660 1.00 89.62 103 ARG A N 1
ATOM 780 C CA . ARG A 1 103 ? -5.600 0.225 20.969 1.00 89.62 103 ARG A CA 1
ATOM 781 C C . ARG A 1 103 ? -5.617 -0.000 19.459 1.00 89.62 103 ARG A C 1
ATOM 783 O O . ARG A 1 103 ? -5.800 0.951 18.703 1.00 89.62 103 ARG A O 1
ATOM 790 N N . THR A 1 104 ? -5.478 -1.247 19.014 1.00 90.62 104 THR A N 1
ATOM 791 C CA . THR A 1 104 ? -5.549 -1.596 17.586 1.00 90.62 104 THR A CA 1
ATOM 792 C C . THR A 1 104 ? -6.927 -1.273 17.002 1.00 90.62 104 THR A C 1
ATOM 794 O O . THR A 1 104 ? -7.013 -0.664 15.935 1.00 90.62 104 THR A O 1
ATOM 797 N N . ALA A 1 105 ? -8.010 -1.603 17.711 1.00 92.50 105 ALA A N 1
ATOM 798 C CA . ALA A 1 105 ? -9.372 -1.294 17.288 1.00 92.50 105 ALA A CA 1
ATOM 799 C C . ALA A 1 105 ? -9.613 0.218 17.156 1.00 92.50 105 ALA A C 1
ATOM 801 O O . ALA A 1 105 ? -10.157 0.659 16.144 1.00 92.50 105 ALA A O 1
ATOM 802 N N . VAL A 1 106 ? -9.128 1.021 18.113 1.00 91.94 106 VAL A N 1
ATOM 803 C CA . VAL A 1 106 ? -9.160 2.490 18.027 1.00 91.94 106 VAL A CA 1
ATOM 804 C C . VAL A 1 106 ? -8.442 2.978 16.772 1.00 91.94 106 VAL A C 1
ATOM 806 O O . VAL A 1 106 ? -9.017 3.758 16.017 1.00 91.94 106 VAL A O 1
ATOM 809 N N . LEU A 1 107 ? -7.219 2.509 16.506 1.00 92.81 107 LEU A N 1
ATOM 810 C CA . LEU A 1 107 ? -6.442 2.945 15.340 1.00 92.81 107 LEU A CA 1
ATOM 811 C C . LEU A 1 107 ? -7.141 2.623 14.016 1.00 92.81 107 LEU A C 1
ATOM 813 O O . LEU A 1 107 ? -7.225 3.481 13.133 1.00 92.81 107 LEU A O 1
ATOM 817 N N . ARG A 1 108 ? -7.720 1.423 13.899 1.00 94.94 108 ARG A N 1
ATOM 818 C CA . ARG A 1 108 ? -8.538 1.043 12.738 1.00 94.94 108 ARG A CA 1
ATOM 819 C C . ARG A 1 108 ? -9.748 1.972 12.585 1.00 94.94 108 ARG A C 1
ATOM 821 O O . ARG A 1 108 ? -10.001 2.475 11.489 1.00 94.94 108 ARG A O 1
ATOM 828 N N . GLY A 1 109 ? -10.444 2.265 13.684 1.00 94.31 109 GLY A N 1
ATOM 829 C CA . GLY A 1 109 ? -11.571 3.199 13.713 1.00 94.31 109 GLY A CA 1
ATOM 830 C C . GLY A 1 109 ? -11.193 4.632 13.318 1.00 94.31 109 GLY A C 1
ATOM 831 O O . GLY A 1 109 ? -11.951 5.299 12.607 1.00 94.31 109 GLY A O 1
ATOM 832 N N . LEU A 1 110 ? -10.007 5.107 13.711 1.00 94.00 110 LEU A N 1
ATOM 833 C CA . LEU A 1 110 ? -9.480 6.418 13.312 1.00 94.00 110 LEU A CA 1
ATOM 834 C C . LEU A 1 110 ? -9.242 6.487 11.804 1.00 94.00 110 LEU A C 1
ATOM 836 O O . LEU A 1 110 ? -9.740 7.401 11.143 1.00 94.00 110 LEU A O 1
ATOM 840 N N . HIS A 1 111 ? -8.552 5.498 11.237 1.00 96.56 111 HIS A N 1
ATOM 841 C CA . HIS A 1 111 ? -8.329 5.432 9.795 1.00 96.56 111 HIS A CA 1
ATOM 842 C C . HIS A 1 111 ? -9.635 5.315 9.000 1.00 96.56 111 HIS A C 1
ATOM 844 O O . HIS A 1 111 ? -9.792 5.991 7.980 1.00 96.56 111 HIS A O 1
ATOM 850 N N . ARG A 1 112 ? -10.612 4.550 9.503 1.00 96.25 112 ARG A N 1
ATOM 851 C CA . ARG A 1 112 ? -11.966 4.473 8.935 1.00 96.25 112 ARG A CA 1
ATOM 852 C C . ARG A 1 112 ? -12.629 5.847 8.879 1.00 96.25 112 ARG A C 1
ATOM 854 O O . ARG A 1 112 ? -13.144 6.237 7.832 1.00 96.25 112 ARG A O 1
ATOM 861 N N . ARG A 1 113 ? -12.579 6.612 9.973 1.00 94.31 113 ARG A N 1
ATOM 862 C CA . ARG A 1 113 ? -13.137 7.973 10.030 1.00 94.31 113 ARG A CA 1
ATOM 863 C C . ARG A 1 113 ? -12.446 8.930 9.058 1.00 94.31 113 ARG A C 1
ATOM 865 O O . ARG A 1 113 ? -13.141 9.697 8.394 1.00 94.31 113 ARG A O 1
ATOM 872 N N . VAL A 1 114 ? -11.116 8.867 8.942 1.00 96.19 114 VAL A N 1
ATOM 873 C CA . VAL A 1 114 ? -10.347 9.666 7.968 1.00 96.19 114 VAL A CA 1
ATOM 874 C C . VAL A 1 114 ? -10.790 9.344 6.543 1.00 96.19 114 VAL A C 1
ATOM 876 O O . VAL A 1 114 ? -11.118 10.257 5.787 1.00 96.19 114 VAL A O 1
ATOM 879 N N . ALA A 1 115 ? -10.875 8.061 6.187 1.00 96.88 115 ALA A N 1
ATOM 880 C CA . ALA A 1 115 ? -11.285 7.641 4.852 1.00 96.88 115 ALA A CA 1
ATOM 881 C C . ALA A 1 115 ? -12.720 8.094 4.521 1.00 96.88 115 ALA A C 1
ATOM 883 O O . ALA A 1 115 ? -12.953 8.722 3.489 1.00 96.88 115 ALA A O 1
ATOM 884 N N . GLN A 1 116 ? -13.669 7.892 5.442 1.00 95.50 116 GLN A N 1
ATOM 885 C CA . GLN A 1 116 ? -15.057 8.348 5.283 1.00 95.50 116 GLN A CA 1
ATOM 886 C C . GLN A 1 116 ? -15.179 9.871 5.167 1.00 95.50 116 GLN A C 1
ATOM 888 O O . GLN A 1 116 ? -16.054 10.376 4.463 1.00 95.50 116 GLN A O 1
ATOM 893 N N . ALA A 1 117 ? -14.371 10.627 5.913 1.00 94.75 117 ALA A N 1
ATOM 894 C CA . ALA A 1 117 ? -14.355 12.083 5.823 1.00 94.75 117 ALA A CA 1
ATOM 895 C C . ALA A 1 117 ? -13.774 12.549 4.479 1.00 94.75 117 ALA A C 1
ATOM 897 O O . ALA A 1 117 ? -14.355 13.426 3.842 1.00 94.75 117 ALA A O 1
ATOM 898 N N . ALA A 1 118 ? -12.693 11.921 4.011 1.00 95.88 118 ALA A N 1
ATOM 899 C CA . ALA A 1 118 ? -12.089 12.209 2.715 1.00 95.88 118 ALA A CA 1
ATOM 900 C C . ALA A 1 118 ? -13.056 11.943 1.551 1.00 95.88 118 ALA A C 1
ATOM 902 O O . ALA A 1 118 ? -13.222 12.809 0.693 1.00 95.88 118 ALA A O 1
ATOM 903 N N . GLU A 1 119 ? -13.754 10.804 1.562 1.00 95.25 119 GLU A N 1
ATOM 904 C CA . GLU A 1 119 ? -14.755 10.455 0.545 1.00 95.25 119 GLU A CA 1
ATOM 905 C C . GLU A 1 119 ? -15.920 11.448 0.515 1.00 95.25 119 GLU A C 1
ATOM 907 O O . GLU A 1 119 ? -16.292 11.927 -0.555 1.00 95.25 119 GLU A O 1
ATOM 912 N N . ARG A 1 120 ? -16.456 11.832 1.684 1.00 94.62 120 ARG A N 1
ATOM 913 C CA . ARG A 1 120 ? -17.514 12.856 1.785 1.00 94.62 120 ARG A CA 1
ATOM 914 C C . ARG A 1 120 ? -17.080 14.209 1.219 1.00 94.62 120 ARG A C 1
ATOM 916 O O . ARG A 1 120 ? -17.904 14.930 0.667 1.00 94.62 120 ARG A O 1
ATOM 923 N N . GLN A 1 121 ? -15.800 14.546 1.352 1.00 93.50 121 GLN A N 1
ATOM 924 C CA . GLN A 1 121 ? -15.207 15.767 0.802 1.00 93.50 121 GLN A CA 1
ATOM 925 C C . GLN A 1 121 ? -14.725 15.607 -0.653 1.00 93.50 121 GLN A C 1
ATOM 927 O O . GLN A 1 121 ? -14.182 16.554 -1.219 1.00 93.50 121 GLN A O 1
ATOM 932 N N . GLY A 1 122 ? -14.878 14.425 -1.263 1.00 92.69 122 GLY A N 1
ATOM 933 C CA . GLY A 1 122 ? -14.409 14.140 -2.620 1.00 92.69 122 GLY A CA 1
ATOM 934 C C . GLY A 1 122 ? -12.883 14.167 -2.781 1.00 92.69 122 GLY A C 1
ATOM 935 O O . GLY A 1 122 ? -12.386 14.399 -3.884 1.00 92.69 122 GLY A O 1
ATOM 936 N N . ARG 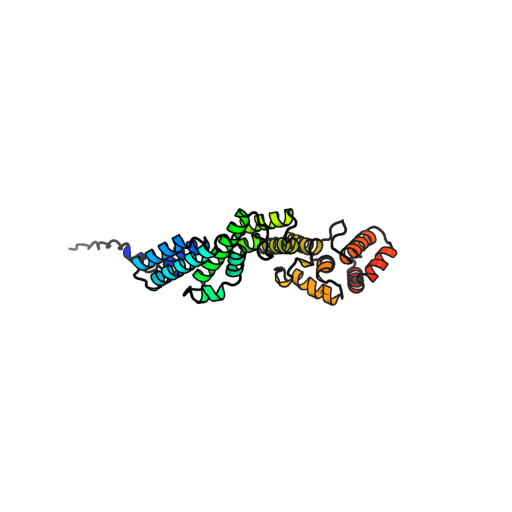A 1 123 ? -12.114 13.967 -1.702 1.00 93.75 123 ARG A N 1
ATOM 937 C CA . ARG A 1 123 ? -10.644 13.936 -1.755 1.00 93.75 123 ARG A CA 1
ATOM 938 C C . ARG A 1 123 ? -10.160 12.520 -2.061 1.00 93.75 123 ARG A C 1
ATOM 940 O O . ARG A 1 123 ? -10.526 11.583 -1.370 1.00 93.75 123 ARG A O 1
ATOM 947 N N . ALA A 1 124 ? -9.277 12.380 -3.050 1.00 92.56 124 ALA A N 1
ATOM 948 C CA . ALA A 1 124 ? -8.606 11.111 -3.363 1.00 92.56 124 ALA A CA 1
ATOM 949 C C . ALA A 1 124 ? -7.303 10.898 -2.564 1.00 92.56 124 ALA A C 1
ATOM 951 O O . ALA A 1 124 ? -6.809 9.775 -2.465 1.00 92.56 124 ALA A O 1
ATOM 952 N N . ILE A 1 125 ? -6.737 11.978 -2.008 1.00 94.69 125 ILE A N 1
ATOM 953 C CA . ILE A 1 125 ? -5.455 11.996 -1.292 1.00 94.69 125 ILE A CA 1
ATOM 954 C C . ILE A 1 125 ? -5.621 12.777 0.014 1.00 94.69 125 ILE A C 1
ATOM 956 O O . ILE A 1 125 ? -6.225 13.853 0.018 1.00 94.69 125 ILE A O 1
ATOM 960 N N . VAL A 1 126 ? -5.028 12.267 1.092 1.00 94.50 126 VAL A N 1
ATOM 961 C CA . VAL A 1 126 ? -4.932 12.916 2.403 1.00 94.50 126 VAL A CA 1
ATOM 962 C C . VAL A 1 126 ? -3.486 12.820 2.880 1.00 94.50 126 VAL A C 1
ATOM 964 O O . VAL A 1 126 ? -2.924 11.733 2.893 1.00 94.50 126 VAL A O 1
ATOM 967 N N . LEU A 1 127 ? -2.851 13.955 3.200 1.00 91.06 127 LEU A N 1
ATOM 968 C CA . LEU A 1 127 ? -1.437 14.022 3.624 1.00 91.06 127 LEU A CA 1
ATOM 969 C C . LEU A 1 127 ? -0.458 13.247 2.715 1.00 91.06 127 LEU A C 1
ATOM 971 O O . LEU A 1 127 ? 0.483 12.609 3.173 1.00 91.06 127 LEU A O 1
ATOM 975 N N . GLY A 1 128 ? -0.686 13.278 1.400 1.00 88.56 128 GLY A N 1
ATOM 976 C CA . GLY A 1 128 ? 0.147 12.557 0.430 1.00 88.56 128 GLY A CA 1
ATOM 977 C C . GLY A 1 128 ? -0.121 11.048 0.338 1.00 88.56 128 GLY A C 1
ATOM 978 O O . GLY A 1 128 ? 0.493 10.381 -0.491 1.00 88.56 128 GLY A O 1
ATOM 979 N N . ARG A 1 129 ? -1.060 10.500 1.120 1.00 92.94 129 ARG A N 1
ATOM 980 C CA . ARG A 1 129 ? -1.515 9.105 1.033 1.00 92.94 129 ARG A CA 1
ATOM 981 C C . ARG A 1 129 ? -2.819 8.997 0.237 1.00 92.94 129 ARG A C 1
ATOM 983 O O . ARG A 1 129 ? -3.703 9.835 0.416 1.00 92.94 129 ARG A O 1
ATOM 990 N N . PRO A 1 130 ? -2.986 7.986 -0.635 1.00 95.75 130 PRO A N 1
ATOM 991 C CA . PRO A 1 130 ? -4.276 7.737 -1.269 1.00 95.75 130 PRO A CA 1
ATOM 992 C C . PRO A 1 130 ? -5.301 7.289 -0.220 1.00 95.75 130 PRO A C 1
ATOM 994 O O . PRO A 1 130 ? -4.952 6.559 0.707 1.00 95.75 130 PRO A O 1
ATOM 997 N N . VAL A 1 131 ? -6.575 7.663 -0.374 1.00 97.31 131 VAL A N 1
ATOM 998 C CA . VAL A 1 131 ? -7.640 7.296 0.588 1.00 97.31 131 VAL A CA 1
ATOM 999 C C . VAL A 1 131 ? -7.717 5.789 0.833 1.00 97.31 131 VAL A C 1
ATOM 1001 O O . VAL A 1 131 ? -7.922 5.358 1.967 1.00 97.31 131 VAL A O 1
ATOM 1004 N N . GLY A 1 132 ? -7.472 4.974 -0.194 1.00 97.31 132 GLY A N 1
ATOM 1005 C CA . GLY A 1 132 ? -7.459 3.524 -0.034 1.00 97.31 132 GLY A CA 1
ATOM 1006 C C . GLY A 1 132 ? -6.380 2.997 0.920 1.00 97.31 132 GLY A C 1
ATOM 1007 O O . GLY A 1 132 ? -6.577 1.940 1.507 1.00 97.31 132 GLY A O 1
ATOM 1008 N N . TRP A 1 133 ? -5.295 3.741 1.173 1.00 96.75 133 TRP A N 1
ATOM 1009 C CA . TRP A 1 133 ? -4.333 3.395 2.227 1.00 96.75 133 TRP A CA 1
ATOM 1010 C C . TRP A 1 133 ? -4.983 3.430 3.616 1.00 96.75 133 TRP A C 1
ATOM 1012 O O . TRP A 1 133 ? -4.828 2.488 4.389 1.00 96.75 133 TRP A O 1
ATOM 1022 N N . HIS A 1 134 ? -5.781 4.461 3.914 1.00 97.31 134 HIS A N 1
ATOM 1023 C CA . HIS A 1 134 ? -6.515 4.534 5.178 1.00 97.31 134 HIS A CA 1
ATOM 1024 C C . HIS A 1 134 ? -7.559 3.416 5.293 1.00 97.31 134 HIS A C 1
ATOM 1026 O O . HIS A 1 134 ? -7.708 2.833 6.363 1.00 97.31 134 HIS A O 1
ATOM 1032 N N . TRP A 1 135 ? -8.230 3.049 4.197 1.00 98.00 135 TRP A N 1
ATOM 1033 C CA . TRP A 1 135 ? -9.120 1.885 4.200 1.00 98.00 135 TRP A CA 1
ATOM 1034 C C . TRP A 1 135 ? -8.385 0.574 4.508 1.00 98.00 135 TRP A C 1
ATOM 1036 O O . TRP A 1 135 ? -8.917 -0.245 5.254 1.00 98.00 135 TRP A O 1
ATOM 1046 N N . LEU A 1 136 ? -7.147 0.394 4.031 1.00 96.62 136 LEU A N 1
ATOM 1047 C CA . LEU A 1 136 ? -6.332 -0.769 4.405 1.00 96.62 136 LEU A CA 1
ATOM 1048 C C . LEU A 1 136 ? -5.946 -0.774 5.876 1.00 96.62 136 LEU A C 1
ATOM 1050 O O . LEU A 1 136 ? -6.036 -1.819 6.514 1.00 96.62 136 LEU A O 1
ATOM 1054 N N . CYS A 1 137 ? -5.549 0.373 6.426 1.00 96.06 137 CYS A N 1
ATOM 1055 C CA . CYS A 1 137 ? -5.273 0.484 7.857 1.00 96.06 137 CYS A CA 1
ATOM 1056 C C . CYS A 1 137 ? -6.531 0.244 8.711 1.00 96.06 137 CYS A C 1
ATOM 1058 O O . CYS A 1 137 ? -6.418 -0.144 9.868 1.00 96.06 137 CYS A O 1
ATOM 1060 N N . ALA A 1 138 ? -7.722 0.440 8.139 1.00 96.62 138 ALA A N 1
ATOM 1061 C CA . ALA A 1 138 ? -9.012 0.108 8.739 1.00 96.62 138 ALA A CA 1
ATOM 1062 C C . ALA A 1 138 ? -9.492 -1.332 8.454 1.00 96.62 138 ALA A C 1
ATOM 1064 O O . ALA A 1 138 ? -10.605 -1.672 8.854 1.00 96.62 138 ALA A O 1
ATOM 1065 N N . GLU A 1 139 ? -8.676 -2.147 7.774 1.00 95.62 139 GLU A N 1
ATOM 1066 C CA . GLU A 1 139 ? -8.945 -3.538 7.362 1.00 95.62 139 GLU A CA 1
ATOM 1067 C C . GLU A 1 139 ? -10.121 -3.729 6.389 1.00 95.62 139 GLU A C 1
ATOM 1069 O O . GLU A 1 139 ? -10.653 -4.823 6.229 1.00 95.62 139 GLU A O 1
ATOM 1074 N N . GLU A 1 140 ? -10.475 -2.680 5.651 1.00 96.19 140 GLU A N 1
ATOM 1075 C CA . GLU A 1 140 ? -11.570 -2.667 4.676 1.00 96.19 140 GLU A CA 1
ATOM 1076 C C . GLU A 1 140 ? -11.018 -2.857 3.253 1.00 96.19 140 GLU A C 1
ATOM 1078 O O . GLU A 1 140 ? -10.952 -1.918 2.454 1.00 96.19 140 GLU A O 1
ATOM 1083 N N . SER A 1 141 ? -10.566 -4.076 2.939 1.00 95.62 141 SER A N 1
ATOM 1084 C CA . SER A 1 141 ? -9.818 -4.372 1.700 1.00 95.62 141 SER A CA 1
ATOM 1085 C C . SER A 1 141 ? -10.593 -4.052 0.415 1.00 95.62 141 SER A C 1
ATOM 1087 O O . SER A 1 141 ? -10.018 -3.487 -0.517 1.00 95.62 141 SER A O 1
ATOM 1089 N N . ASP A 1 142 ? -11.898 -4.332 0.372 1.00 96.19 142 ASP A N 1
ATOM 1090 C CA . ASP A 1 142 ? -12.732 -4.067 -0.810 1.00 96.19 142 ASP A CA 1
ATOM 1091 C C . ASP A 1 142 ? -12.880 -2.563 -1.077 1.00 96.19 142 ASP A C 1
ATOM 1093 O O . ASP A 1 142 ? -12.718 -2.096 -2.208 1.00 96.19 142 ASP A O 1
ATOM 1097 N N . ARG A 1 143 ? -13.119 -1.774 -0.019 1.00 97.56 143 ARG A N 1
ATOM 1098 C CA . ARG A 1 143 ? -13.182 -0.307 -0.112 1.00 97.56 143 ARG A CA 1
ATOM 1099 C C . ARG A 1 143 ? -11.831 0.288 -0.472 1.00 97.56 143 ARG A C 1
ATOM 1101 O O . ARG A 1 143 ? -11.762 1.206 -1.287 1.00 97.56 143 ARG A O 1
ATOM 1108 N N . ALA A 1 144 ? -10.758 -0.251 0.101 1.00 97.88 144 ALA A N 1
ATOM 1109 C CA . ALA A 1 144 ? -9.407 0.158 -0.236 1.00 97.88 144 ALA A CA 1
ATOM 1110 C C . ALA A 1 144 ? -9.116 -0.040 -1.720 1.00 97.88 144 ALA A C 1
ATOM 1112 O O . ALA A 1 144 ? -8.669 0.898 -2.379 1.00 97.88 144 ALA A O 1
ATOM 1113 N N . LYS A 1 145 ? -9.411 -1.230 -2.253 1.00 97.94 145 LYS A N 1
ATOM 1114 C CA . LYS A 1 145 ? -9.219 -1.550 -3.667 1.00 97.94 145 LYS A CA 1
ATOM 1115 C C . LYS A 1 145 ? -9.996 -0.590 -4.564 1.00 97.94 145 LYS A C 1
ATOM 1117 O O . LYS A 1 145 ? -9.386 0.031 -5.429 1.00 97.94 145 LYS A O 1
ATOM 1122 N N . ALA A 1 146 ? -11.284 -0.381 -4.293 1.00 97.75 146 ALA A N 1
ATOM 1123 C CA . ALA A 1 146 ? -12.112 0.551 -5.059 1.00 97.75 146 ALA A CA 1
ATOM 1124 C C . ALA A 1 146 ? -11.559 1.991 -5.035 1.00 97.75 146 ALA A C 1
ATOM 1126 O O . ALA A 1 146 ? -11.455 2.639 -6.076 1.00 97.75 146 ALA A O 1
ATOM 1127 N N . ALA A 1 147 ? -11.144 2.487 -3.864 1.00 97.88 147 ALA A N 1
ATOM 1128 C CA . ALA A 1 147 ? -10.576 3.828 -3.728 1.00 97.88 147 ALA A CA 1
ATOM 1129 C C . ALA A 1 147 ? -9.215 3.976 -4.436 1.00 97.88 147 ALA A C 1
ATOM 1131 O O . ALA A 1 147 ? -8.925 5.032 -5.002 1.00 97.88 147 ALA A O 1
ATOM 1132 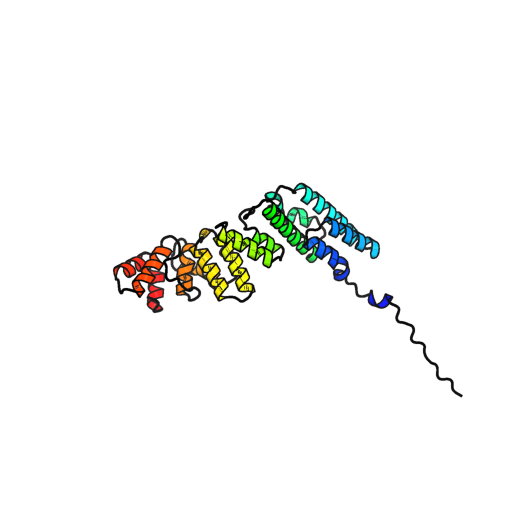N N . LEU A 1 148 ? -8.375 2.935 -4.429 1.00 97.94 148 LEU A N 1
ATOM 1133 C CA . LEU A 1 148 ? -7.089 2.927 -5.137 1.00 97.94 148 LEU A CA 1
ATOM 1134 C C . LEU A 1 148 ? -7.281 2.856 -6.653 1.00 97.94 148 LEU A C 1
ATOM 1136 O O . LEU A 1 148 ? -6.624 3.594 -7.380 1.00 97.94 148 LEU A O 1
ATOM 1140 N N . GLU A 1 149 ? -8.188 2.008 -7.139 1.00 97.62 149 GLU A N 1
ATOM 1141 C CA . GLU A 1 149 ? -8.538 1.924 -8.562 1.00 97.62 149 GLU A CA 1
ATOM 1142 C C . GLU A 1 149 ? -9.079 3.263 -9.077 1.00 97.62 149 GLU A C 1
ATOM 1144 O O . GLU A 1 149 ? -8.695 3.722 -10.156 1.00 97.62 149 GLU A O 1
ATOM 1149 N N . GLU A 1 150 ? -9.898 3.943 -8.273 1.00 96.19 150 GLU A N 1
ATOM 1150 C CA . GLU A 1 150 ? -10.373 5.289 -8.573 1.00 96.19 150 GLU A CA 1
ATOM 1151 C C . GLU A 1 150 ? -9.227 6.312 -8.624 1.00 96.19 150 GLU A C 1
ATOM 1153 O O . GLU A 1 150 ? -9.144 7.102 -9.568 1.00 96.19 150 GLU A O 1
ATOM 1158 N N . ALA A 1 151 ? -8.299 6.273 -7.663 1.00 95.88 151 ALA A N 1
ATOM 1159 C CA . ALA A 1 151 ? -7.118 7.136 -7.666 1.00 95.88 151 ALA A CA 1
ATOM 1160 C C . ALA A 1 151 ? -6.246 6.908 -8.916 1.00 95.88 151 ALA A C 1
ATOM 1162 O O . ALA A 1 151 ? -5.837 7.873 -9.569 1.00 95.88 151 ALA A O 1
ATOM 1163 N N . VAL A 1 152 ? -6.043 5.647 -9.317 1.00 97.00 152 VAL A N 1
ATOM 1164 C CA . VAL A 1 152 ? -5.343 5.271 -10.557 1.00 97.00 152 VAL A CA 1
ATOM 1165 C C . VAL A 1 152 ? -6.073 5.817 -11.784 1.00 97.00 152 VAL A C 1
ATOM 1167 O O . VAL A 1 152 ? -5.446 6.449 -12.636 1.00 97.00 152 VAL A O 1
ATOM 1170 N N . ARG A 1 153 ? -7.399 5.650 -11.865 1.00 96.38 153 ARG A N 1
ATOM 1171 C CA . ARG A 1 153 ? -8.225 6.171 -12.967 1.00 96.38 153 ARG A CA 1
ATOM 1172 C C . ARG A 1 153 ? -8.106 7.690 -13.104 1.00 96.38 153 ARG A C 1
ATOM 1174 O O . ARG A 1 153 ? -8.052 8.205 -14.219 1.00 96.38 153 ARG A O 1
ATOM 1181 N N . GLN A 1 154 ? -8.028 8.401 -11.982 1.00 95.00 154 GLN A N 1
ATOM 1182 C CA . GLN A 1 154 ? -7.844 9.853 -11.939 1.00 95.00 154 GLN A CA 1
ATOM 1183 C C . GLN A 1 154 ? -6.376 10.305 -12.047 1.00 95.00 154 GLN A C 1
ATOM 1185 O O . GLN A 1 154 ? -6.115 11.510 -12.018 1.00 95.00 154 GLN A O 1
ATOM 1190 N N . LYS A 1 155 ? -5.413 9.375 -12.154 1.00 94.69 155 LYS A N 1
ATOM 1191 C CA . LYS A 1 155 ? -3.962 9.644 -12.128 1.00 94.69 155 LYS A CA 1
ATOM 1192 C C . LYS A 1 155 ? -3.518 10.441 -10.891 1.00 94.69 155 LYS A C 1
ATOM 1194 O O . LYS A 1 155 ? -2.667 11.326 -10.972 1.00 94.69 155 LYS A O 1
ATOM 1199 N N . ARG A 1 156 ? -4.121 10.160 -9.735 1.00 93.38 156 ARG A N 1
ATOM 1200 C CA . ARG A 1 156 ? -3.800 10.776 -8.441 1.00 93.38 156 ARG A CA 1
ATOM 1201 C C . ARG A 1 156 ? -2.941 9.815 -7.630 1.00 93.38 156 ARG A C 1
ATOM 1203 O O . ARG A 1 156 ? -3.362 8.687 -7.411 1.00 93.38 156 ARG A O 1
ATOM 1210 N N . ALA A 1 157 ? -1.766 10.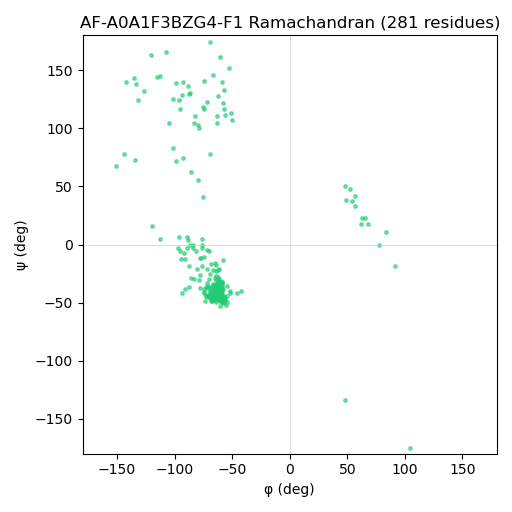272 -7.179 1.00 93.44 157 ALA A N 1
ATOM 1211 C CA . ALA A 1 157 ? -0.823 9.452 -6.407 1.00 93.44 157 ALA A CA 1
ATOM 1212 C C . ALA A 1 157 ? -0.600 8.079 -7.078 1.00 93.44 157 ALA A C 1
ATOM 1214 O O . ALA A 1 157 ? -0.813 7.027 -6.473 1.00 93.44 157 ALA A O 1
ATOM 1215 N N . LEU A 1 158 ? -0.292 8.106 -8.377 1.00 95.44 158 LEU A N 1
ATOM 1216 C CA . LEU A 1 158 ? -0.407 6.957 -9.270 1.00 95.44 158 LEU A CA 1
ATOM 1217 C C . LEU A 1 158 ? 0.558 5.832 -8.885 1.00 95.44 158 LEU A C 1
ATOM 1219 O O . LEU A 1 158 ? 0.119 4.690 -8.751 1.00 95.44 158 LEU A O 1
ATOM 1223 N N . GLY A 1 159 ? 1.832 6.160 -8.651 1.00 95.38 159 GLY A N 1
ATOM 1224 C CA . GLY A 1 159 ? 2.866 5.186 -8.303 1.00 95.38 159 GLY A CA 1
ATOM 1225 C C . GLY A 1 159 ? 2.529 4.448 -7.011 1.00 95.38 159 GLY A C 1
ATOM 1226 O O . GLY A 1 159 ? 2.426 3.222 -7.002 1.00 95.38 159 GLY A O 1
ATOM 1227 N N . VAL A 1 160 ? 2.251 5.192 -5.936 1.00 96.44 160 VAL A N 1
ATOM 1228 C CA . VAL A 1 160 ? 1.866 4.610 -4.641 1.00 96.44 160 VAL A CA 1
ATOM 1229 C C . VAL A 1 160 ? 0.529 3.862 -4.698 1.00 96.44 160 VAL A C 1
ATOM 1231 O O . VAL A 1 160 ? 0.370 2.838 -4.041 1.00 96.44 160 VAL A O 1
ATOM 1234 N N . SER A 1 161 ? -0.446 4.312 -5.494 1.00 97.50 161 SER A N 1
ATOM 1235 C CA . SER A 1 161 ? -1.731 3.604 -5.597 1.00 97.50 161 SER A CA 1
ATOM 1236 C C . SER A 1 161 ? -1.574 2.259 -6.309 1.00 97.50 161 SER A C 1
ATOM 1238 O O . SER A 1 161 ? -2.098 1.248 -5.843 1.00 97.50 161 SER A O 1
ATOM 1240 N N . LEU A 1 162 ? -0.803 2.225 -7.402 1.00 97.75 162 LEU A N 1
ATOM 1241 C CA . LEU A 1 162 ? -0.473 0.992 -8.117 1.00 97.75 162 LEU A CA 1
ATOM 1242 C C . LEU A 1 162 ? 0.373 0.045 -7.259 1.00 97.75 162 LEU A C 1
ATOM 1244 O O . LEU A 1 162 ? 0.117 -1.158 -7.270 1.00 97.75 162 LEU A O 1
ATOM 1248 N N . SER A 1 163 ? 1.333 0.559 -6.484 1.00 97.31 163 SER A N 1
ATOM 1249 C CA . SER A 1 163 ? 2.145 -0.284 -5.601 1.00 97.31 163 SER A CA 1
ATOM 1250 C C . SER A 1 163 ? 1.313 -0.920 -4.485 1.00 97.31 163 SER A C 1
ATOM 1252 O O . SER A 1 163 ? 1.445 -2.115 -4.226 1.00 97.31 163 SER A O 1
ATOM 1254 N N . ILE A 1 164 ? 0.382 -0.175 -3.881 1.00 97.56 164 ILE A N 1
ATOM 1255 C CA . ILE A 1 164 ? -0.528 -0.723 -2.869 1.00 97.56 164 ILE A CA 1
ATOM 1256 C C . ILE A 1 164 ? -1.475 -1.766 -3.484 1.00 97.56 164 ILE A C 1
ATOM 1258 O O . ILE A 1 164 ? -1.687 -2.820 -2.883 1.00 97.56 164 ILE A O 1
ATOM 1262 N N . LEU A 1 165 ? -2.008 -1.529 -4.689 1.00 98.25 165 LEU A N 1
ATOM 1263 C CA . LEU A 1 165 ? -2.788 -2.543 -5.412 1.00 98.25 165 LEU A CA 1
ATOM 1264 C C . LEU A 1 165 ? -1.953 -3.800 -5.700 1.00 98.25 165 LEU A C 1
ATOM 1266 O O . LEU A 1 165 ? -2.463 -4.912 -5.568 1.00 98.25 165 LEU A O 1
ATOM 1270 N N . GLY A 1 166 ? -0.670 -3.642 -6.041 1.00 97.88 166 GLY A N 1
ATOM 1271 C CA . GLY A 1 166 ? 0.262 -4.757 -6.210 1.00 97.88 166 GLY A CA 1
ATOM 1272 C C . GLY A 1 166 ? 0.431 -5.567 -4.923 1.00 97.88 166 GLY A C 1
ATOM 1273 O O . GLY A 1 166 ? 0.314 -6.793 -4.947 1.00 97.88 166 GLY A O 1
ATOM 1274 N N . ASN A 1 167 ? 0.593 -4.889 -3.783 1.00 97.69 167 ASN A N 1
ATOM 1275 C CA . ASN A 1 167 ? 0.665 -5.532 -2.469 1.00 97.69 167 ASN A CA 1
ATOM 1276 C C . ASN A 1 167 ? -0.617 -6.323 -2.149 1.00 97.69 167 ASN A C 1
ATOM 1278 O O . ASN A 1 167 ? -0.538 -7.419 -1.591 1.00 97.69 167 ASN A O 1
ATOM 1282 N N . LEU A 1 168 ? -1.794 -5.796 -2.505 1.00 97.25 168 LEU A N 1
ATOM 1283 C CA . LEU A 1 168 ? -3.071 -6.494 -2.319 1.00 97.25 168 LEU A CA 1
ATOM 1284 C C . LEU A 1 168 ? -3.174 -7.740 -3.201 1.00 97.25 168 LEU A C 1
ATOM 1286 O O . LEU A 1 168 ? -3.451 -8.823 -2.689 1.00 97.25 168 LEU A O 1
ATOM 1290 N N . ALA A 1 169 ? -2.851 -7.622 -4.490 1.00 97.75 169 ALA A N 1
ATOM 1291 C CA . ALA A 1 169 ? -2.827 -8.762 -5.404 1.00 97.75 169 ALA A CA 1
ATOM 1292 C C . ALA A 1 169 ? -1.850 -9.857 -4.935 1.00 97.75 169 ALA A C 1
ATOM 1294 O O . ALA A 1 169 ? -2.137 -11.049 -5.056 1.00 97.75 169 ALA A O 1
ATOM 1295 N N . LEU A 1 170 ? -0.712 -9.478 -4.343 1.00 96.94 170 LEU A N 1
ATOM 1296 C CA . LEU A 1 170 ? 0.245 -10.434 -3.785 1.00 96.94 170 LEU A CA 1
ATOM 1297 C C . LEU A 1 170 ? -0.329 -11.189 -2.576 1.00 96.94 170 LEU A C 1
ATOM 1299 O O . LEU A 1 170 ? -0.157 -12.405 -2.484 1.00 96.94 170 LEU A O 1
ATOM 1303 N N . ARG A 1 171 ? -1.050 -10.501 -1.678 1.00 95.75 171 ARG A N 1
ATOM 1304 C CA . ARG A 1 171 ? -1.757 -11.136 -0.545 1.00 95.75 171 ARG A CA 1
ATOM 1305 C C . ARG A 1 171 ? -2.815 -12.134 -1.022 1.00 95.75 171 ARG A C 1
ATOM 1307 O O . ARG A 1 171 ? -2.980 -13.187 -0.411 1.00 95.75 171 ARG A O 1
ATOM 1314 N N . GLU A 1 172 ? -3.457 -11.848 -2.151 1.00 96.12 172 GLU A N 1
ATOM 1315 C CA . GLU A 1 172 ? -4.392 -12.743 -2.850 1.00 96.12 172 GLU A CA 1
ATOM 1316 C C . GLU A 1 172 ? -3.685 -13.871 -3.636 1.00 96.12 172 GLU A C 1
ATOM 1318 O O . GLU A 1 172 ? -4.336 -14.656 -4.324 1.00 96.12 172 GLU A O 1
ATOM 1323 N N . LYS A 1 173 ? -2.351 -13.983 -3.537 1.00 97.31 173 LYS A N 1
ATOM 1324 C CA . LYS A 1 173 ? -1.497 -14.937 -4.272 1.00 97.31 173 LYS A CA 1
ATOM 1325 C C . LYS A 1 173 ? -1.538 -14.769 -5.798 1.00 97.31 173 LYS A C 1
ATOM 1327 O O . LYS A 1 173 ? -1.081 -15.647 -6.531 1.00 97.31 173 LYS A O 1
ATOM 1332 N N . ALA A 1 174 ? -2.005 -13.628 -6.298 1.00 97.44 174 ALA A N 1
ATOM 1333 C CA . ALA A 1 174 ? -2.013 -13.279 -7.715 1.00 97.44 174 ALA A CA 1
ATOM 1334 C C . ALA A 1 174 ? -0.672 -12.644 -8.135 1.00 97.44 174 ALA A C 1
ATOM 1336 O O . ALA A 1 174 ? -0.615 -11.491 -8.561 1.00 97.44 174 ALA A O 1
ATOM 1337 N N . VAL A 1 175 ? 0.426 -13.405 -8.024 1.00 96.88 175 VAL A N 1
ATOM 1338 C CA . VAL A 1 175 ? 1.812 -12.915 -8.212 1.00 96.88 175 VAL A CA 1
ATOM 1339 C C . VAL A 1 175 ? 2.019 -12.210 -9.558 1.00 96.88 175 VAL A C 1
ATOM 1341 O O . VAL A 1 175 ? 2.604 -11.132 -9.611 1.00 96.88 175 VAL A O 1
ATOM 1344 N N . VAL A 1 176 ? 1.505 -12.780 -10.652 1.00 96.25 176 VAL A N 1
ATOM 1345 C CA . VAL A 1 176 ? 1.641 -12.188 -11.996 1.00 96.25 176 VAL A CA 1
ATOM 1346 C C . VAL A 1 176 ? 0.939 -10.828 -12.078 1.00 96.25 176 VAL A C 1
ATOM 1348 O O . VAL A 1 176 ? 1.505 -9.876 -12.609 1.00 96.25 176 VAL A O 1
ATOM 1351 N N . ALA A 1 177 ? -0.264 -10.715 -11.508 1.00 97.31 177 ALA A N 1
ATOM 1352 C CA . ALA A 1 177 ? -1.009 -9.459 -11.476 1.00 97.31 177 ALA A CA 1
ATOM 1353 C C . ALA A 1 177 ? -0.319 -8.416 -10.581 1.00 97.31 177 ALA A C 1
ATOM 1355 O O . ALA A 1 177 ? -0.221 -7.251 -10.961 1.00 97.31 177 ALA A O 1
ATOM 1356 N N . ALA A 1 178 ? 0.219 -8.840 -9.432 1.00 98.00 178 ALA A N 1
ATOM 1357 C CA . ALA A 1 178 ? 0.985 -7.977 -8.536 1.00 98.00 178 ALA A CA 1
ATOM 1358 C C . ALA A 1 178 ? 2.213 -7.377 -9.236 1.00 98.00 178 ALA A C 1
ATOM 1360 O O . ALA A 1 178 ? 2.421 -6.166 -9.203 1.00 98.00 178 ALA A O 1
ATOM 1361 N N . ARG A 1 179 ? 2.994 -8.210 -9.934 1.00 97.69 179 ARG A N 1
ATOM 1362 C CA . ARG A 1 179 ? 4.188 -7.768 -10.669 1.00 97.69 179 ARG A CA 1
ATOM 1363 C C . ARG A 1 179 ? 3.868 -6.830 -11.816 1.00 97.69 179 ARG A C 1
ATOM 1365 O O . ARG A 1 179 ? 4.602 -5.867 -12.016 1.00 97.69 179 ARG A O 1
ATOM 1372 N N . GLU A 1 180 ? 2.763 -7.053 -12.520 1.00 97.50 180 GLU A N 1
ATOM 1373 C CA . GLU A 1 180 ? 2.297 -6.107 -13.533 1.00 97.50 180 GLU A CA 1
ATOM 1374 C C . GLU A 1 180 ? 1.928 -4.749 -12.917 1.00 97.50 180 GLU A C 1
ATOM 1376 O O . GLU A 1 180 ? 2.296 -3.707 -13.460 1.00 97.50 180 GLU A O 1
ATOM 1381 N N . LEU A 1 181 ? 1.268 -4.734 -11.755 1.00 97.88 181 LEU A N 1
ATOM 1382 C CA . LEU A 1 181 ? 0.945 -3.496 -11.039 1.00 97.88 181 LEU A CA 1
ATOM 1383 C C . LEU A 1 181 ? 2.206 -2.749 -10.581 1.00 97.88 181 LEU A C 1
ATOM 1385 O O . LEU A 1 181 ? 2.302 -1.545 -10.815 1.00 97.88 181 LEU A O 1
ATOM 1389 N N . TYR A 1 182 ? 3.200 -3.442 -10.013 1.00 97.75 182 TYR A N 1
ATOM 1390 C CA . TYR A 1 182 ? 4.477 -2.816 -9.647 1.00 97.75 182 TYR A CA 1
ATOM 1391 C C . TYR A 1 182 ? 5.215 -2.271 -10.869 1.00 97.75 182 TYR A C 1
ATOM 1393 O O . TYR A 1 182 ? 5.660 -1.125 -10.869 1.00 97.75 182 TYR A O 1
ATOM 1401 N N . ARG A 1 183 ? 5.308 -3.063 -11.942 1.00 96.94 183 ARG A N 1
ATOM 1402 C CA . ARG A 1 183 ? 5.940 -2.644 -13.196 1.00 96.94 183 ARG A CA 1
ATOM 1403 C C . ARG A 1 183 ? 5.283 -1.375 -13.739 1.00 96.94 183 ARG A C 1
ATOM 1405 O O . ARG A 1 183 ? 5.987 -0.436 -14.103 1.00 96.94 183 ARG A O 1
ATOM 1412 N N . ARG A 1 184 ? 3.947 -1.319 -13.759 1.00 97.19 184 ARG A N 1
ATOM 1413 C CA . ARG A 1 184 ? 3.194 -0.116 -14.140 1.00 97.19 184 ARG A CA 1
ATOM 1414 C C . ARG A 1 184 ? 3.477 1.061 -13.215 1.00 97.19 184 ARG A C 1
ATOM 1416 O O . ARG A 1 184 ? 3.686 2.155 -13.723 1.00 97.19 184 ARG A O 1
ATOM 1423 N N . ALA A 1 185 ? 3.544 0.844 -11.902 1.00 96.94 185 ALA A N 1
ATOM 1424 C CA . ALA A 1 185 ? 3.881 1.892 -10.940 1.00 96.94 185 ALA A CA 1
ATOM 1425 C C . ALA A 1 185 ? 5.218 2.564 -11.296 1.00 96.94 185 ALA A C 1
ATOM 1427 O O . ALA A 1 185 ? 5.272 3.781 -11.453 1.00 96.94 185 ALA A O 1
ATOM 1428 N N . PHE A 1 186 ? 6.260 1.763 -11.542 1.00 96.00 186 PHE A N 1
ATOM 1429 C CA . PHE A 1 186 ? 7.583 2.256 -11.940 1.00 96.00 186 PHE A CA 1
ATOM 1430 C C . PHE A 1 186 ? 7.643 2.838 -13.351 1.00 96.00 186 PHE A C 1
ATOM 1432 O O . PHE A 1 186 ? 8.447 3.724 -13.625 1.00 96.00 186 PHE A O 1
ATOM 1439 N N . CYS A 1 187 ? 6.808 2.361 -14.273 1.00 95.50 187 CYS A N 1
ATOM 1440 C CA . CYS A 1 187 ? 6.746 2.940 -15.609 1.00 95.50 187 CYS A CA 1
ATOM 1441 C C . CYS A 1 187 ? 6.030 4.295 -15.633 1.00 95.50 187 CYS A C 1
ATOM 1443 O O . CYS A 1 187 ? 6.444 5.186 -16.375 1.00 95.50 187 CYS A O 1
ATOM 1445 N N . GLU A 1 188 ? 4.930 4.423 -14.893 1.00 95.69 188 GLU A N 1
ATOM 1446 C CA . GLU A 1 188 ? 4.022 5.566 -14.985 1.00 95.69 188 GLU A CA 1
ATOM 1447 C C . GLU A 1 188 ? 4.398 6.690 -14.005 1.00 95.69 188 GLU A C 1
ATOM 1449 O O . GLU A 1 188 ? 4.324 7.859 -14.382 1.00 95.69 188 GLU A O 1
ATOM 1454 N N . ASP A 1 189 ? 4.839 6.359 -12.788 1.00 96.06 189 ASP A N 1
ATOM 1455 C CA . ASP A 1 189 ? 5.166 7.322 -11.726 1.00 96.06 189 ASP A CA 1
ATOM 1456 C C . ASP A 1 189 ? 6.262 6.772 -10.777 1.00 96.06 189 ASP A C 1
ATOM 1458 O O . ASP A 1 189 ? 5.993 6.482 -9.609 1.00 96.06 189 ASP A O 1
ATOM 1462 N N . PRO A 1 190 ? 7.507 6.596 -11.266 1.00 95.12 190 PRO A N 1
ATOM 1463 C CA . PRO A 1 190 ? 8.587 5.928 -10.532 1.00 95.12 190 PRO A CA 1
ATOM 1464 C C . PRO A 1 190 ? 8.967 6.628 -9.226 1.00 95.12 190 PRO A C 1
ATOM 1466 O O . PRO A 1 190 ? 9.263 5.965 -8.235 1.00 95.12 190 PRO A O 1
ATOM 1469 N N . HIS A 1 191 ? 8.924 7.962 -9.203 1.00 93.94 191 HIS A N 1
ATOM 1470 C CA . HIS A 1 191 ? 9.254 8.771 -8.023 1.00 93.94 191 HIS A CA 1
ATOM 1471 C C . HIS A 1 191 ? 8.138 8.766 -6.969 1.00 93.94 191 HIS A C 1
ATOM 1473 O O . HIS A 1 191 ? 8.383 9.083 -5.808 1.00 93.94 191 HIS A O 1
ATOM 1479 N N . GLY A 1 192 ? 6.918 8.385 -7.358 1.00 92.56 192 GLY A N 1
ATOM 1480 C CA . GLY A 1 192 ? 5.785 8.205 -6.457 1.00 92.56 192 GLY A CA 1
ATOM 1481 C C . GLY A 1 192 ? 5.744 6.839 -5.768 1.00 92.56 192 GLY A C 1
ATOM 1482 O O . GLY A 1 192 ? 4.839 6.614 -4.965 1.00 92.56 192 GLY A O 1
ATOM 1483 N N . VAL A 1 193 ? 6.669 5.917 -6.070 1.00 93.56 193 VAL A N 1
ATOM 1484 C CA . VAL A 1 193 ? 6.697 4.572 -5.475 1.00 93.56 193 VAL A CA 1
ATOM 1485 C C . VAL A 1 193 ? 7.641 4.526 -4.265 1.00 93.56 193 VAL A C 1
ATOM 1487 O O . VAL A 1 193 ? 8.852 4.660 -4.440 1.00 93.56 193 VAL A O 1
ATOM 1490 N N . PRO A 1 194 ? 7.141 4.260 -3.044 1.00 88.31 194 PRO A N 1
ATOM 1491 C CA . PRO A 1 194 ? 8.002 4.042 -1.887 1.00 88.31 194 PRO A CA 1
ATOM 1492 C C . PRO A 1 194 ? 8.547 2.606 -1.915 1.00 88.31 194 PRO A C 1
ATOM 1494 O O . PRO A 1 194 ? 7.818 1.655 -1.617 1.00 88.31 194 PRO A O 1
ATOM 1497 N N . ALA A 1 195 ? 9.812 2.444 -2.307 1.00 84.31 195 ALA A N 1
ATOM 1498 C CA . ALA A 1 195 ? 10.488 1.154 -2.502 1.00 84.31 195 ALA A CA 1
ATOM 1499 C C . ALA A 1 195 ? 10.364 0.218 -1.289 1.00 84.31 195 ALA A C 1
ATOM 1501 O O . ALA A 1 195 ? 10.089 -0.975 -1.412 1.00 84.31 195 ALA A O 1
ATOM 1502 N N . GLU A 1 196 ? 10.509 0.786 -0.098 1.00 88.81 196 GLU A N 1
ATOM 1503 C CA . GLU A 1 196 ? 10.440 0.118 1.196 1.00 88.81 196 GLU A CA 1
ATOM 1504 C C . GLU A 1 196 ? 9.053 -0.465 1.511 1.00 88.81 196 GLU A C 1
ATOM 1506 O O . GLU A 1 196 ? 8.922 -1.307 2.394 1.00 88.81 196 GLU A O 1
ATOM 1511 N N . THR A 1 197 ? 8.016 -0.043 0.780 1.00 87.94 197 THR A N 1
ATOM 1512 C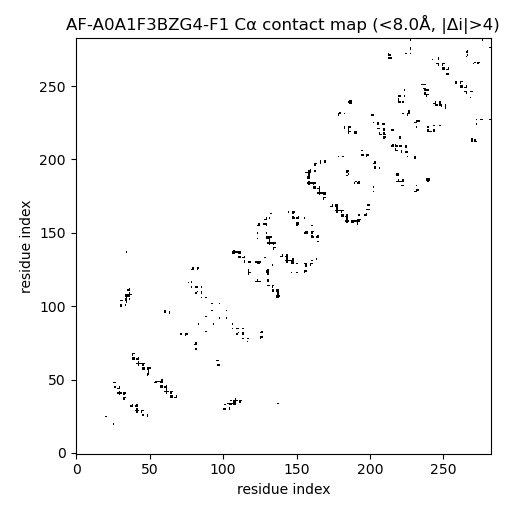 CA . THR A 1 197 ? 6.634 -0.509 0.972 1.00 87.94 197 THR A CA 1
ATOM 1513 C C . THR A 1 197 ? 6.219 -1.622 0.013 1.00 87.94 197 THR A C 1
ATOM 1515 O O . THR A 1 197 ? 5.096 -2.118 0.119 1.00 87.94 197 THR A O 1
ATOM 1518 N N . ILE A 1 198 ? 7.085 -2.022 -0.921 1.00 94.38 198 ILE A N 1
ATOM 1519 C CA . ILE A 1 198 ? 6.820 -3.130 -1.843 1.00 94.38 198 ILE A CA 1
ATOM 1520 C C . ILE A 1 198 ? 6.894 -4.455 -1.081 1.00 94.38 198 ILE A C 1
ATOM 1522 O O . ILE A 1 198 ? 7.915 -4.780 -0.485 1.00 94.38 198 ILE A O 1
ATOM 1526 N N . ALA A 1 199 ? 5.810 -5.233 -1.112 1.00 95.50 199 ALA A N 1
ATOM 1527 C CA . ALA A 1 199 ? 5.719 -6.500 -0.386 1.00 95.50 199 ALA A CA 1
ATOM 1528 C C . ALA A 1 199 ? 6.410 -7.676 -1.103 1.00 95.50 199 ALA A C 1
ATOM 1530 O O . ALA A 1 199 ? 6.713 -8.685 -0.468 1.00 95.50 199 ALA A O 1
ATOM 1531 N N . ASP A 1 200 ? 6.634 -7.580 -2.418 1.00 96.69 200 ASP A N 1
ATOM 1532 C CA . ASP A 1 200 ? 7.394 -8.581 -3.175 1.00 96.69 200 ASP A CA 1
ATOM 1533 C C . ASP A 1 200 ? 8.895 -8.292 -3.032 1.00 96.69 200 ASP A C 1
ATOM 1535 O O . ASP A 1 200 ? 9.414 -7.359 -3.647 1.00 96.69 200 ASP A O 1
ATOM 1539 N N . ALA A 1 201 ? 9.584 -9.093 -2.215 1.00 95.75 201 ALA A N 1
ATOM 1540 C CA . ALA A 1 201 ? 11.008 -8.928 -1.929 1.00 95.75 201 ALA A CA 1
ATOM 1541 C C . ALA A 1 201 ? 11.886 -8.997 -3.192 1.00 95.75 201 ALA A C 1
ATOM 1543 O O . ALA A 1 201 ? 12.897 -8.302 -3.270 1.00 95.75 201 ALA A O 1
ATOM 1544 N N . GLU A 1 202 ? 11.490 -9.783 -4.202 1.00 96.69 202 GLU A N 1
ATOM 1545 C CA . GLU A 1 202 ? 12.230 -9.859 -5.467 1.00 96.69 202 GLU A CA 1
ATOM 1546 C C . GLU A 1 202 ? 12.109 -8.552 -6.253 1.00 96.69 202 GLU A C 1
ATOM 1548 O O . GLU A 1 202 ? 13.077 -8.106 -6.858 1.00 96.69 202 GLU A O 1
ATOM 1553 N N . VAL A 1 203 ? 10.941 -7.904 -6.206 1.00 96.38 203 VAL A N 1
ATOM 1554 C CA . VAL A 1 203 ? 10.730 -6.595 -6.842 1.00 96.38 203 VAL A CA 1
ATOM 1555 C C . VAL A 1 203 ? 11.408 -5.480 -6.053 1.00 96.38 203 VAL A C 1
ATOM 1557 O O . VAL A 1 203 ? 11.978 -4.570 -6.652 1.00 96.38 203 VAL A O 1
ATOM 1560 N N . GLN A 1 204 ? 11.378 -5.551 -4.723 1.00 95.12 204 GLN A N 1
ATOM 1561 C CA . GLN A 1 204 ? 12.067 -4.600 -3.856 1.00 95.12 204 GLN A CA 1
ATOM 1562 C C . GLN A 1 204 ? 13.581 -4.587 -4.124 1.00 95.12 204 GLN A C 1
ATOM 1564 O O . GLN A 1 204 ? 14.166 -3.512 -4.252 1.00 95.12 204 GLN A O 1
ATOM 1569 N N . ALA A 1 205 ? 14.195 -5.761 -4.307 1.00 96.06 205 ALA A N 1
ATOM 1570 C CA . ALA A 1 205 ? 15.624 -5.897 -4.599 1.00 96.06 205 ALA A CA 1
ATOM 1571 C C . ALA A 1 205 ? 16.056 -5.272 -5.944 1.00 96.06 205 ALA A C 1
ATOM 1573 O O . ALA A 1 205 ? 17.236 -4.984 -6.143 1.00 96.06 205 ALA A O 1
ATOM 1574 N N . LEU A 1 206 ? 15.121 -5.006 -6.867 1.00 96.25 206 LEU A N 1
ATOM 1575 C CA . LEU A 1 206 ? 15.447 -4.411 -8.171 1.00 96.25 206 LEU A CA 1
ATOM 1576 C C . LEU A 1 206 ? 15.953 -2.972 -8.073 1.00 96.25 206 LEU A C 1
ATOM 1578 O O . LEU A 1 206 ? 16.625 -2.510 -8.994 1.00 96.25 206 LEU A O 1
ATOM 1582 N N . PHE A 1 207 ? 15.643 -2.256 -6.990 1.00 93.31 207 PHE A N 1
ATOM 1583 C CA . PHE A 1 207 ? 16.201 -0.923 -6.763 1.00 93.31 207 PHE A CA 1
ATOM 1584 C C . PHE A 1 207 ? 17.699 -0.981 -6.506 1.00 93.31 207 PHE A C 1
ATOM 1586 O O . PHE A 1 207 ? 18.450 -0.223 -7.120 1.00 93.31 207 PHE A O 1
ATOM 1593 N N . ASP A 1 208 ? 18.121 -1.884 -5.625 1.00 92.94 208 ASP A N 1
ATOM 1594 C CA . ASP A 1 208 ? 19.530 -2.076 -5.297 1.00 92.94 208 ASP A CA 1
ATOM 1595 C C . ASP A 1 208 ? 20.281 -2.566 -6.540 1.00 92.94 208 ASP A C 1
ATOM 1597 O O . ASP A 1 208 ? 21.324 -2.023 -6.898 1.00 92.94 208 ASP A O 1
ATOM 1601 N N . GLU A 1 209 ? 19.681 -3.487 -7.298 1.00 96.12 209 GLU A N 1
ATOM 1602 C CA . GLU A 1 209 ? 20.241 -3.949 -8.569 1.00 96.12 209 GLU A CA 1
ATOM 1603 C C . GLU A 1 209 ? 20.380 -2.811 -9.602 1.00 96.12 209 GLU A C 1
ATOM 1605 O O . GLU A 1 209 ? 21.402 -2.702 -10.286 1.00 96.12 209 GLU A O 1
ATOM 1610 N N . ALA A 1 210 ? 19.393 -1.914 -9.711 1.00 95.62 210 ALA A N 1
ATOM 1611 C CA . ALA A 1 210 ? 19.490 -0.745 -10.587 1.00 95.62 210 ALA A CA 1
ATOM 1612 C C . ALA A 1 210 ? 20.660 0.174 -10.186 1.00 95.62 210 ALA A C 1
ATOM 1614 O O . ALA A 1 210 ? 21.390 0.662 -11.057 1.00 95.62 210 ALA A O 1
ATOM 1615 N N . GLN A 1 211 ? 20.886 0.359 -8.882 1.00 94.19 211 GLN A N 1
ATOM 1616 C CA . GLN A 1 211 ? 22.024 1.123 -8.365 1.00 94.19 211 GLN A CA 1
ATOM 1617 C C . GLN A 1 211 ? 23.364 0.432 -8.661 1.00 94.19 211 GLN A C 1
ATOM 1619 O O . GLN A 1 211 ? 24.299 1.085 -9.128 1.00 94.19 211 GLN A O 1
ATOM 1624 N N . GLU A 1 212 ? 23.466 -0.887 -8.477 1.00 96.25 212 GLU A N 1
ATOM 1625 C CA . GLU A 1 212 ? 24.670 -1.672 -8.803 1.00 96.25 212 GLU A CA 1
ATOM 1626 C C . GLU A 1 212 ? 25.028 -1.607 -10.297 1.00 96.25 212 GLU A C 1
ATOM 1628 O O . GLU A 1 212 ? 26.204 -1.577 -10.693 1.00 96.25 212 GLU A O 1
ATOM 1633 N N . LEU A 1 213 ? 24.010 -1.523 -11.153 1.00 96.25 213 LEU A N 1
ATOM 1634 C CA . LEU A 1 213 ? 24.161 -1.320 -12.592 1.00 96.25 213 LEU A CA 1
ATOM 1635 C C . LEU A 1 213 ? 24.517 0.129 -12.972 1.00 96.25 213 LEU A C 1
ATOM 1637 O O . LEU A 1 213 ? 24.754 0.387 -14.156 1.00 96.25 213 LEU A O 1
ATOM 1641 N N . ALA A 1 214 ? 24.643 1.029 -11.989 1.00 95.19 214 ALA A N 1
ATOM 1642 C CA . ALA A 1 214 ? 24.903 2.459 -12.142 1.00 95.19 214 ALA A CA 1
ATOM 1643 C C . ALA A 1 214 ? 23.847 3.164 -13.013 1.00 95.19 214 ALA A C 1
ATOM 1645 O O . ALA A 1 214 ? 24.183 3.973 -13.880 1.00 95.19 214 ALA A O 1
ATOM 1646 N N . LEU A 1 215 ? 22.575 2.810 -12.809 1.00 95.62 215 LEU A N 1
ATOM 1647 C CA . LEU A 1 215 ? 21.436 3.391 -13.509 1.00 95.62 215 LEU A CA 1
ATOM 1648 C C . LEU A 1 215 ? 20.823 4.510 -12.666 1.00 95.62 215 LEU A C 1
ATOM 1650 O O . LEU A 1 215 ? 20.447 4.289 -11.517 1.00 95.62 215 LEU A O 1
ATOM 1654 N N . ASP A 1 216 ? 20.715 5.701 -13.251 1.00 92.50 216 ASP A N 1
ATOM 1655 C CA . ASP A 1 216 ? 20.248 6.905 -12.566 1.00 92.50 216 ASP A CA 1
ATOM 1656 C C . ASP A 1 216 ? 19.083 7.553 -13.343 1.00 92.50 216 ASP A C 1
ATOM 1658 O O . ASP A 1 216 ? 19.182 7.691 -14.571 1.00 92.50 216 ASP A O 1
ATOM 1662 N N . PRO A 1 217 ? 17.976 7.923 -12.673 1.00 93.56 217 PRO A N 1
ATOM 1663 C CA . PRO A 1 217 ? 17.627 7.561 -11.297 1.00 93.56 217 PRO A CA 1
ATOM 1664 C C . PRO A 1 217 ? 17.152 6.095 -11.207 1.00 93.56 217 PRO A C 1
ATOM 1666 O O . PRO A 1 217 ? 16.439 5.625 -12.099 1.00 93.56 217 PRO A O 1
ATOM 1669 N N . PRO A 1 218 ? 17.516 5.333 -10.157 1.00 93.81 218 PRO A N 1
ATOM 1670 C CA . PRO A 1 218 ? 17.328 3.878 -10.128 1.00 93.81 218 PRO A CA 1
ATOM 1671 C C . PRO A 1 218 ? 15.858 3.455 -10.250 1.00 93.81 218 PRO A C 1
ATOM 1673 O O . PRO A 1 218 ? 15.562 2.442 -10.883 1.00 93.81 218 PRO A O 1
ATOM 1676 N N . GLN A 1 219 ? 14.926 4.258 -9.721 1.00 94.00 219 GLN A N 1
ATOM 1677 C CA . GLN A 1 219 ? 13.491 3.952 -9.742 1.00 94.00 219 GLN A CA 1
ATOM 1678 C C . GLN A 1 219 ? 12.933 3.888 -11.172 1.00 94.00 219 GLN A C 1
ATOM 1680 O O . GLN A 1 219 ? 12.058 3.074 -11.462 1.00 94.00 219 GLN A O 1
ATOM 1685 N N . GLU A 1 220 ? 13.461 4.707 -12.088 1.00 95.38 220 GLU A N 1
ATOM 1686 C CA . GLU A 1 220 ? 13.033 4.718 -13.493 1.00 95.38 220 GLU A CA 1
ATOM 1687 C C . GLU A 1 220 ? 13.448 3.445 -14.237 1.00 95.38 220 GLU A C 1
ATOM 1689 O O . GLU A 1 220 ? 12.800 3.060 -15.211 1.00 95.38 220 GLU A O 1
ATOM 1694 N N . TRP A 1 221 ? 14.507 2.773 -13.782 1.00 97.19 221 TRP A N 1
ATOM 1695 C CA . TRP A 1 221 ? 15.092 1.612 -14.450 1.00 97.19 221 TRP A CA 1
ATOM 1696 C C . TRP A 1 221 ? 14.581 0.266 -13.936 1.00 97.19 221 TRP A C 1
ATOM 1698 O O . TRP A 1 221 ? 14.763 -0.742 -14.625 1.00 97.19 221 TRP A O 1
ATOM 1708 N N . VAL A 1 222 ? 13.871 0.244 -12.801 1.00 96.19 222 VAL A N 1
ATOM 1709 C CA . VAL A 1 222 ? 13.252 -0.963 -12.221 1.00 96.19 222 VAL A CA 1
ATOM 1710 C C . VAL A 1 222 ? 12.493 -1.814 -13.258 1.00 96.19 222 VAL A C 1
ATOM 1712 O O . VAL A 1 222 ? 12.687 -3.030 -13.257 1.00 96.19 222 VAL A O 1
ATOM 1715 N N . PRO A 1 223 ? 11.705 -1.262 -14.209 1.00 96.12 223 PRO A N 1
ATOM 1716 C CA . PRO A 1 223 ? 11.021 -2.072 -15.219 1.00 96.12 223 PRO A CA 1
ATOM 1717 C C . PRO A 1 223 ? 11.970 -2.861 -16.136 1.00 96.12 223 PRO A C 1
ATOM 1719 O O . PRO A 1 223 ? 11.682 -4.007 -16.481 1.00 96.12 223 PRO A O 1
ATOM 1722 N N . MET A 1 224 ? 13.101 -2.269 -16.537 1.00 96.88 224 MET A N 1
ATOM 1723 C CA . MET A 1 224 ? 14.082 -2.938 -17.405 1.00 96.88 224 MET A CA 1
ATOM 1724 C C . MET A 1 224 ? 14.947 -3.924 -16.627 1.00 96.88 224 MET A C 1
ATOM 1726 O O . MET A 1 224 ? 15.253 -5.003 -17.133 1.00 96.88 224 MET A O 1
ATOM 1730 N N . VAL A 1 225 ? 15.307 -3.574 -15.393 1.00 97.19 225 VAL A N 1
ATOM 1731 C CA . VAL A 1 225 ? 16.036 -4.461 -14.482 1.00 97.19 225 VAL A CA 1
ATOM 1732 C C . VAL A 1 225 ? 15.184 -5.688 -14.155 1.00 97.19 225 VAL A C 1
ATOM 1734 O O . VAL A 1 225 ? 15.630 -6.813 -14.352 1.00 97.19 225 VAL A O 1
ATOM 1737 N N . GLY A 1 226 ? 13.906 -5.508 -13.813 1.00 96.75 226 GLY A N 1
ATOM 1738 C CA . GLY A 1 226 ? 12.981 -6.618 -13.579 1.00 96.75 226 GLY A CA 1
ATOM 1739 C C . GLY A 1 226 ? 12.695 -7.458 -14.825 1.00 96.75 226 GLY A C 1
ATOM 1740 O O . GLY A 1 226 ? 12.480 -8.663 -14.712 1.00 96.75 226 GLY A O 1
ATOM 1741 N N . TYR A 1 227 ? 12.755 -6.875 -16.026 1.00 96.38 227 TYR A N 1
ATOM 1742 C CA . TYR A 1 227 ? 12.736 -7.655 -17.265 1.00 96.38 227 TYR A CA 1
ATOM 1743 C C . TYR A 1 227 ? 13.998 -8.521 -17.424 1.00 96.38 227 TYR A C 1
ATOM 1745 O O . TYR A 1 227 ? 13.913 -9.717 -17.727 1.00 96.38 227 TYR A O 1
ATOM 1753 N N . ALA A 1 228 ? 15.178 -7.942 -17.187 1.00 95.56 228 ALA A N 1
ATOM 1754 C CA . ALA A 1 228 ? 16.440 -8.676 -17.195 1.00 95.56 228 ALA A CA 1
ATOM 1755 C C . ALA A 1 228 ? 16.468 -9.769 -16.112 1.00 95.56 228 ALA A C 1
ATOM 1757 O O . ALA A 1 228 ? 16.934 -10.865 -16.374 1.00 95.56 228 ALA A O 1
ATOM 1758 N N . ALA A 1 229 ? 15.873 -9.554 -14.944 1.00 95.06 229 ALA A N 1
ATOM 1759 C CA . ALA A 1 229 ? 15.753 -10.579 -13.908 1.00 95.06 229 ALA A CA 1
ATOM 1760 C C . ALA A 1 229 ? 14.653 -11.630 -14.185 1.00 95.06 229 ALA A C 1
ATOM 1762 O O . ALA A 1 229 ? 14.619 -12.675 -13.545 1.00 95.06 229 ALA A O 1
ATOM 1763 N N . GLY A 1 230 ? 13.770 -11.400 -15.167 1.00 94.69 230 GLY A N 1
ATOM 1764 C CA . GLY A 1 230 ? 12.671 -12.313 -15.513 1.00 94.69 230 GLY A CA 1
ATOM 1765 C C . GLY A 1 230 ? 11.412 -12.158 -14.651 1.00 94.69 230 GLY A C 1
ATOM 1766 O O . GLY A 1 230 ? 10.503 -12.981 -14.745 1.00 94.69 230 GLY A O 1
ATOM 1767 N N . PHE A 1 231 ? 11.325 -11.104 -13.840 1.00 95.06 231 PHE A N 1
ATOM 1768 C CA . PHE A 1 231 ? 10.164 -10.811 -12.997 1.00 95.06 231 PHE A CA 1
ATOM 1769 C C . PHE A 1 231 ? 9.074 -10.029 -13.728 1.00 95.06 231 PHE A C 1
ATOM 1771 O O . PHE A 1 231 ? 7.895 -10.174 -13.405 1.00 95.06 231 PHE A O 1
ATOM 1778 N N . PHE A 1 232 ? 9.451 -9.219 -14.719 1.00 95.81 232 PHE A N 1
ATOM 1779 C CA . PHE A 1 232 ? 8.515 -8.419 -15.502 1.00 95.81 232 PHE A CA 1
ATOM 1780 C C . PHE A 1 232 ? 8.432 -8.881 -16.948 1.00 95.81 232 PHE A C 1
ATOM 1782 O O . PHE A 1 232 ? 9.425 -9.264 -17.565 1.00 95.81 232 PHE A O 1
ATOM 1789 N N . GLN A 1 233 ? 7.232 -8.772 -17.510 1.00 91.75 233 GLN A N 1
ATOM 1790 C CA . GLN A 1 233 ? 7.023 -8.842 -18.949 1.00 91.75 233 GLN A CA 1
ATOM 1791 C C . GLN A 1 233 ? 7.054 -7.430 -19.526 1.00 91.75 233 GLN A C 1
ATOM 1793 O O . GLN A 1 233 ? 6.515 -6.498 -18.930 1.00 91.75 233 GLN A O 1
ATOM 1798 N N . LEU A 1 234 ? 7.686 -7.267 -20.688 1.00 86.94 234 LEU A N 1
ATOM 1799 C CA . LEU A 1 234 ? 7.696 -5.987 -21.386 1.00 86.94 234 LEU A CA 1
ATOM 1800 C C . LEU A 1 234 ? 6.559 -5.915 -22.403 1.00 86.94 234 LEU A C 1
ATOM 1802 O O . LEU A 1 234 ? 6.443 -6.813 -23.242 1.00 86.94 234 LEU A O 1
ATOM 1806 N N . PRO A 1 235 ? 5.743 -4.849 -22.363 1.00 89.81 235 PRO A N 1
ATOM 1807 C CA . PRO A 1 235 ? 4.768 -4.571 -23.408 1.00 89.81 235 PRO A CA 1
ATOM 1808 C C . PRO A 1 235 ? 5.425 -4.352 -24.775 1.00 89.81 235 PRO A C 1
ATOM 1810 O O . PRO A 1 235 ? 6.601 -4.015 -24.876 1.00 89.81 235 PRO A O 1
ATOM 1813 N N . ALA A 1 236 ? 4.637 -4.481 -25.844 1.00 89.56 236 ALA A N 1
ATOM 1814 C CA . ALA A 1 236 ? 5.101 -4.264 -27.219 1.00 89.56 236 ALA A CA 1
ATOM 1815 C C . ALA A 1 236 ? 5.375 -2.785 -27.566 1.00 89.56 236 ALA A C 1
ATOM 1817 O O . ALA A 1 236 ? 5.832 -2.488 -28.673 1.00 89.56 236 ALA A O 1
ATOM 1818 N N . GLU A 1 237 ? 5.077 -1.875 -26.638 1.00 91.50 237 GLU A N 1
ATOM 1819 C CA . GLU A 1 237 ? 5.265 -0.435 -26.765 1.00 91.50 237 GLU A CA 1
ATOM 1820 C C . GLU A 1 237 ? 6.301 0.072 -25.749 1.00 91.50 237 GLU A C 1
ATOM 1822 O O . GLU A 1 237 ? 6.311 -0.398 -24.606 1.00 91.50 237 GLU A O 1
ATOM 1827 N N . PRO A 1 238 ? 7.137 1.067 -26.110 1.00 92.50 238 PRO A N 1
ATOM 1828 C CA . PRO A 1 238 ? 8.119 1.631 -25.190 1.00 92.50 238 PRO A CA 1
ATOM 1829 C C . PRO A 1 238 ? 7.468 2.321 -23.982 1.00 92.50 238 PRO A C 1
ATOM 1831 O O . PRO A 1 238 ? 6.880 3.402 -24.097 1.00 92.50 238 PRO A O 1
ATOM 1834 N N . GLN A 1 239 ? 7.635 1.712 -22.810 1.00 91.25 239 GLN A N 1
ATOM 1835 C CA . GLN A 1 239 ? 7.216 2.223 -21.498 1.00 91.25 239 GLN A CA 1
ATOM 1836 C C . GLN A 1 239 ? 8.398 2.681 -20.633 1.00 91.25 239 GLN A C 1
ATOM 1838 O O . GLN A 1 239 ? 9.542 2.333 -20.921 1.00 91.25 239 GLN A O 1
ATOM 1843 N N . GLY A 1 240 ? 8.099 3.421 -19.562 1.00 90.81 240 GLY A N 1
ATOM 1844 C CA . GLY A 1 240 ? 9.080 4.020 -18.655 1.00 90.81 240 GLY A CA 1
ATOM 1845 C C . GLY A 1 240 ? 9.243 5.522 -18.875 1.00 90.81 240 GLY A C 1
ATOM 1846 O O . GLY A 1 240 ? 8.552 6.127 -19.700 1.00 90.81 240 GLY A O 1
ATOM 1847 N N . GLN A 1 241 ? 10.191 6.113 -18.153 1.00 91.38 241 GLN A N 1
ATOM 1848 C CA . GLN A 1 241 ? 10.573 7.520 -18.273 1.00 91.38 241 GLN A CA 1
ATOM 1849 C C . GLN A 1 241 ? 12.057 7.636 -18.660 1.00 91.38 241 GLN A C 1
ATOM 1851 O O . GLN A 1 241 ? 12.794 6.648 -18.618 1.00 91.38 241 GLN A O 1
ATOM 1856 N N . GLY A 1 242 ? 12.462 8.818 -19.134 1.00 91.00 242 GLY A N 1
ATOM 1857 C CA . GLY A 1 242 ? 13.860 9.149 -19.426 1.00 91.00 242 GLY A CA 1
ATOM 1858 C C . GLY A 1 242 ? 14.618 8.104 -20.256 1.00 91.00 242 GLY A C 1
ATOM 1859 O O . GLY A 1 242 ? 14.120 7.575 -21.257 1.00 91.00 242 GLY A O 1
ATOM 1860 N N . GLY A 1 243 ? 15.838 7.793 -19.809 1.00 93.06 243 GLY A N 1
ATOM 1861 C CA . GLY A 1 243 ? 16.729 6.833 -20.465 1.00 93.06 243 GLY A CA 1
ATOM 1862 C C . GLY A 1 243 ? 16.186 5.400 -20.489 1.00 93.06 243 GLY A C 1
ATOM 1863 O O . GLY A 1 243 ? 16.476 4.662 -21.431 1.00 93.06 243 GLY A O 1
ATOM 1864 N N . CYS A 1 244 ? 15.346 5.018 -19.522 1.00 95.12 244 CYS A N 1
ATOM 1865 C CA . CYS A 1 244 ? 14.712 3.701 -19.484 1.00 95.12 244 CYS A CA 1
ATOM 1866 C C . CYS A 1 244 ? 13.758 3.505 -20.673 1.00 95.12 244 CYS A C 1
ATOM 1868 O O . CYS A 1 244 ? 13.817 2.478 -21.356 1.00 95.12 244 CYS A O 1
ATOM 1870 N N . ARG A 1 245 ? 12.939 4.516 -21.000 1.00 95.50 245 ARG A N 1
ATOM 1871 C CA . ARG A 1 245 ? 12.037 4.454 -22.163 1.00 95.50 245 ARG A CA 1
ATOM 1872 C C . ARG A 1 245 ? 12.801 4.381 -23.483 1.00 95.50 245 ARG A C 1
ATOM 1874 O O . ARG A 1 245 ? 12.431 3.598 -24.357 1.00 95.50 245 ARG A O 1
ATOM 1881 N N . GLU A 1 246 ? 13.863 5.176 -23.625 1.00 95.19 246 GLU A N 1
ATOM 1882 C CA . GLU A 1 246 ? 14.739 5.126 -24.804 1.00 95.19 246 GLU A CA 1
ATOM 1883 C C . GLU A 1 246 ? 15.406 3.753 -24.955 1.00 95.19 246 GLU A C 1
ATOM 1885 O O . GLU A 1 246 ? 15.471 3.205 -26.058 1.00 95.19 246 GLU A O 1
ATOM 1890 N N . PHE A 1 247 ? 15.869 3.171 -23.847 1.00 96.31 247 PHE A N 1
ATOM 1891 C CA . PHE A 1 247 ? 16.467 1.842 -23.836 1.00 96.31 247 PHE A CA 1
ATOM 1892 C C . PHE A 1 247 ? 15.452 0.764 -24.231 1.00 96.31 247 PHE A C 1
ATOM 1894 O O . PHE A 1 247 ? 15.768 -0.102 -25.045 1.00 96.31 247 PHE A O 1
ATOM 1901 N N . HIS A 1 248 ? 14.226 0.838 -23.709 1.00 95.38 248 HIS A N 1
ATOM 1902 C CA . HIS A 1 248 ? 13.147 -0.079 -24.064 1.00 95.38 248 HIS A CA 1
ATOM 1903 C C . HIS A 1 248 ? 12.774 0.025 -25.551 1.00 95.38 248 HIS A C 1
ATOM 1905 O O . HIS A 1 248 ? 12.637 -1.000 -26.216 1.00 95.38 248 HIS A O 1
ATOM 1911 N N . ALA A 1 249 ? 12.680 1.238 -26.107 1.00 94.31 249 ALA A N 1
ATOM 1912 C CA . ALA A 1 249 ? 12.467 1.422 -27.544 1.00 94.31 249 ALA A CA 1
ATOM 1913 C C . ALA A 1 249 ? 13.577 0.748 -28.365 1.00 94.31 249 ALA A C 1
ATOM 1915 O O . ALA A 1 249 ? 13.291 -0.070 -29.236 1.00 94.31 249 ALA A O 1
ATOM 1916 N N . GLY A 1 250 ? 14.841 0.996 -28.004 1.00 94.06 250 GLY A N 1
ATOM 1917 C CA . GLY A 1 250 ? 15.984 0.341 -28.637 1.00 94.06 250 GLY A CA 1
ATOM 1918 C C . GLY A 1 250 ? 15.950 -1.185 -28.523 1.00 94.06 250 GLY A C 1
ATOM 1919 O O . GLY A 1 250 ? 16.304 -1.865 -29.483 1.00 94.06 250 GLY A O 1
ATOM 1920 N N . LEU A 1 251 ? 15.492 -1.732 -27.391 1.00 93.25 251 LEU A N 1
ATOM 1921 C CA . LEU A 1 251 ? 15.338 -3.176 -27.189 1.00 93.25 251 LEU A CA 1
ATOM 1922 C C . LEU A 1 251 ? 14.273 -3.770 -28.119 1.00 93.25 251 LEU A C 1
ATOM 1924 O O . LEU A 1 251 ? 14.491 -4.834 -28.699 1.00 93.25 251 LEU A O 1
ATOM 1928 N N . LEU A 1 252 ? 13.126 -3.101 -28.260 1.00 92.56 252 LEU A N 1
ATOM 1929 C CA . LEU A 1 252 ? 12.053 -3.533 -29.156 1.00 92.56 252 LEU A CA 1
ATOM 1930 C C . LEU A 1 252 ? 12.505 -3.501 -30.620 1.00 92.56 252 LEU A C 1
ATOM 1932 O O . LEU A 1 252 ? 12.244 -4.454 -31.357 1.00 92.56 252 LEU A O 1
ATOM 1936 N N . ASP A 1 253 ? 13.222 -2.453 -31.023 1.00 90.81 253 ASP A N 1
ATOM 1937 C CA . ASP A 1 253 ? 13.742 -2.318 -32.383 1.00 90.81 253 ASP A CA 1
ATOM 1938 C C . ASP A 1 253 ? 14.846 -3.343 -32.667 1.00 90.81 253 ASP A C 1
ATOM 1940 O O . ASP A 1 253 ? 14.772 -4.045 -33.672 1.00 90.81 253 ASP A O 1
ATOM 1944 N N . ALA A 1 254 ? 15.793 -3.544 -31.742 1.00 86.62 254 ALA A N 1
ATOM 1945 C CA . ALA A 1 254 ? 16.889 -4.510 -31.883 1.00 86.62 254 ALA A CA 1
ATOM 1946 C C . ALA A 1 254 ? 16.426 -5.974 -32.027 1.00 86.62 254 ALA A C 1
ATOM 1948 O O . ALA A 1 254 ? 17.186 -6.811 -32.521 1.00 86.62 254 ALA A O 1
ATOM 1949 N N . ARG A 1 255 ? 15.196 -6.288 -31.593 1.00 84.75 255 ARG A N 1
ATOM 1950 C CA . ARG A 1 255 ? 14.548 -7.597 -31.791 1.00 84.75 255 ARG A CA 1
ATOM 1951 C C . ARG A 1 255 ? 13.879 -7.745 -33.148 1.00 84.75 255 ARG A C 1
ATOM 1953 O O . ARG A 1 255 ? 13.743 -8.861 -33.638 1.00 84.75 255 ARG A O 1
ATOM 1960 N N . ARG A 1 256 ? 13.410 -6.639 -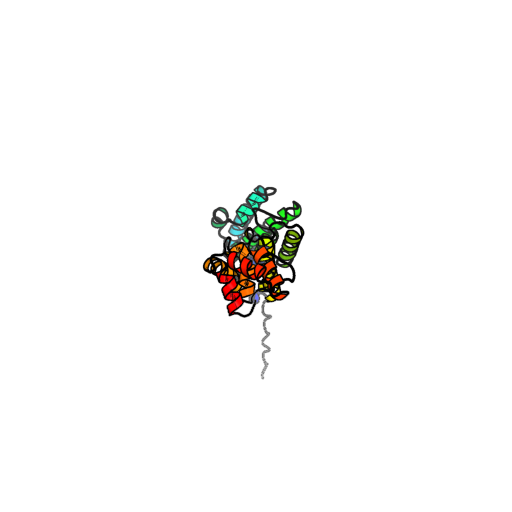33.726 1.00 83.75 256 ARG A N 1
ATOM 1961 C CA . ARG A 1 256 ? 12.726 -6.614 -35.026 1.00 83.75 256 ARG A CA 1
ATOM 1962 C C . ARG A 1 256 ? 13.721 -6.483 -36.174 1.00 83.75 256 ARG A C 1
ATOM 1964 O O . ARG A 1 256 ? 13.517 -7.075 -37.230 1.00 83.75 256 ARG A O 1
ATOM 1971 N N . SER A 1 257 ? 14.787 -5.717 -35.970 1.00 75.25 257 SER A N 1
ATOM 1972 C CA . SER A 1 257 ? 15.844 -5.466 -36.941 1.00 75.25 257 SER A CA 1
ATOM 1973 C C . SER A 1 257 ? 17.213 -5.585 -36.269 1.00 75.25 257 SER A C 1
ATOM 1975 O O . SER A 1 257 ? 17.411 -5.187 -35.124 1.00 75.25 257 SER A O 1
ATOM 1977 N N . ALA A 1 258 ? 18.203 -6.122 -36.985 1.00 68.88 258 ALA A N 1
ATOM 1978 C CA . ALA A 1 258 ? 19.585 -6.213 -36.504 1.00 68.88 258 ALA A CA 1
ATOM 1979 C C . ALA A 1 258 ? 20.314 -4.850 -36.559 1.00 68.88 258 ALA A C 1
ATOM 1981 O O . ALA A 1 258 ? 21.472 -4.766 -36.968 1.00 68.88 258 ALA A O 1
ATOM 1982 N N . ASP A 1 259 ? 19.628 -3.764 -36.199 1.00 78.62 259 ASP A N 1
ATOM 1983 C CA . ASP A 1 259 ? 20.144 -2.410 -36.347 1.00 78.62 259 ASP A CA 1
ATOM 1984 C C . ASP A 1 259 ? 21.225 -2.096 -35.297 1.00 78.62 259 ASP A C 1
ATOM 1986 O O . ASP A 1 259 ? 21.007 -2.046 -34.079 1.00 78.62 259 ASP A O 1
ATOM 1990 N N . VAL A 1 260 ? 22.432 -1.858 -35.808 1.00 84.75 260 VAL A N 1
ATOM 1991 C CA . VAL A 1 260 ? 23.633 -1.525 -35.042 1.00 84.75 260 VAL A CA 1
ATOM 1992 C C . VAL A 1 260 ? 23.489 -0.184 -34.311 1.00 84.75 260 VAL A C 1
ATOM 1994 O O . VAL A 1 260 ? 24.060 -0.022 -33.228 1.00 84.75 260 VAL A O 1
ATOM 1997 N N . ALA A 1 261 ? 22.726 0.772 -34.850 1.00 88.06 261 ALA A N 1
ATOM 1998 C CA . ALA A 1 261 ? 22.539 2.088 -34.246 1.00 88.06 261 ALA A CA 1
ATOM 1999 C C . ALA A 1 261 ? 21.759 1.999 -32.926 1.00 88.06 261 ALA A C 1
ATOM 2001 O O . ALA A 1 261 ? 22.203 2.555 -31.914 1.00 88.06 261 ALA A O 1
ATOM 2002 N N . HIS A 1 262 ? 20.668 1.226 -32.901 1.00 88.81 262 HIS A N 1
ATOM 2003 C CA . HIS A 1 262 ? 19.875 0.994 -31.691 1.00 88.81 262 HIS A CA 1
ATOM 2004 C C . HIS A 1 262 ? 20.696 0.279 -30.611 1.00 88.81 262 HIS A C 1
ATOM 2006 O O . HIS A 1 262 ? 20.777 0.759 -29.479 1.00 88.81 262 HIS A O 1
ATOM 2012 N N . ARG A 1 263 ? 21.423 -0.791 -30.970 1.00 90.81 263 ARG A N 1
ATOM 2013 C CA . ARG A 1 263 ? 22.321 -1.497 -30.034 1.00 90.81 263 ARG A CA 1
ATOM 2014 C C . ARG A 1 263 ? 23.420 -0.585 -29.478 1.00 90.81 263 ARG A C 1
ATOM 2016 O O . ARG A 1 263 ? 23.725 -0.634 -28.285 1.00 90.81 263 ARG A O 1
ATOM 2023 N N . ARG A 1 264 ? 24.000 0.290 -30.310 1.00 92.88 264 ARG A N 1
ATOM 2024 C CA . ARG A 1 264 ? 24.995 1.281 -29.869 1.00 92.88 264 ARG A CA 1
ATOM 2025 C C . ARG A 1 264 ? 24.396 2.272 -28.874 1.00 92.88 264 ARG A C 1
ATOM 2027 O O . ARG A 1 264 ? 25.043 2.562 -27.869 1.00 92.88 264 ARG A O 1
ATOM 2034 N N . ARG A 1 265 ? 23.184 2.773 -29.131 1.00 93.44 265 ARG A N 1
ATOM 2035 C CA . ARG A 1 265 ? 22.492 3.699 -28.224 1.00 93.44 265 ARG A CA 1
ATOM 2036 C C . ARG A 1 265 ? 22.165 3.038 -26.887 1.00 93.44 265 ARG A C 1
ATOM 2038 O O . ARG A 1 265 ? 22.473 3.614 -25.850 1.00 93.44 265 ARG A O 1
ATOM 2045 N N . MET A 1 266 ? 21.643 1.812 -26.894 1.00 95.62 266 MET A N 1
ATOM 2046 C CA . MET A 1 266 ? 21.383 1.050 -25.665 1.00 95.62 266 MET A CA 1
ATOM 2047 C C . MET A 1 266 ? 22.652 0.863 -24.827 1.00 95.62 266 MET A C 1
ATOM 2049 O O . MET A 1 266 ? 22.646 1.120 -23.624 1.00 95.62 266 MET A O 1
ATOM 2053 N N . LYS A 1 267 ? 23.767 0.491 -25.469 1.00 96.12 267 LYS A N 1
ATOM 2054 C CA . LYS A 1 267 ? 25.068 0.355 -24.801 1.00 96.12 267 LYS A CA 1
ATOM 2055 C C . LYS A 1 267 ? 25.559 1.668 -24.183 1.00 96.12 267 LYS A C 1
ATOM 2057 O O . LYS A 1 267 ? 26.268 1.617 -23.188 1.00 96.12 267 LYS A O 1
ATOM 2062 N N . GLN A 1 268 ? 25.226 2.822 -24.764 1.00 95.56 268 GLN A N 1
ATOM 2063 C CA . GLN A 1 268 ? 25.565 4.130 -24.191 1.00 95.56 268 GLN A CA 1
ATOM 2064 C C . GLN A 1 268 ? 24.689 4.479 -22.987 1.00 95.56 268 GLN A C 1
ATOM 2066 O O . GLN A 1 268 ? 25.208 5.008 -22.012 1.00 95.56 268 GLN A O 1
ATOM 2071 N N . LEU A 1 269 ? 23.388 4.188 -23.064 1.00 96.00 269 LEU A N 1
ATOM 2072 C CA . LEU A 1 269 ? 22.422 4.509 -22.011 1.00 96.00 269 LEU A CA 1
ATOM 2073 C C . LEU A 1 269 ? 22.636 3.666 -20.750 1.00 96.00 269 LEU A C 1
ATOM 2075 O O . LEU A 1 269 ? 22.643 4.203 -19.651 1.00 96.00 269 LEU A O 1
ATOM 2079 N N . ALA A 1 270 ? 22.820 2.355 -20.912 1.00 96.94 270 ALA A N 1
ATOM 2080 C CA . ALA A 1 270 ? 22.962 1.429 -19.794 1.00 96.94 270 ALA A CA 1
ATOM 2081 C C . ALA A 1 270 ? 23.967 0.314 -20.136 1.00 96.94 270 ALA A C 1
ATOM 2083 O O . ALA A 1 270 ? 23.569 -0.810 -20.458 1.00 96.94 270 ALA A O 1
ATOM 2084 N N . PRO A 1 271 ? 25.286 0.592 -20.086 1.00 96.81 271 PRO A N 1
ATOM 2085 C CA . PRO A 1 271 ? 26.312 -0.332 -20.574 1.00 96.81 271 PRO A CA 1
ATOM 2086 C C . PRO A 1 271 ? 26.298 -1.698 -19.877 1.00 96.81 271 PRO A C 1
ATOM 2088 O O . PRO A 1 271 ? 26.444 -2.730 -20.535 1.00 96.81 271 PRO A O 1
ATOM 2091 N N . ARG A 1 272 ? 26.125 -1.708 -18.547 1.00 97.31 272 ARG A N 1
A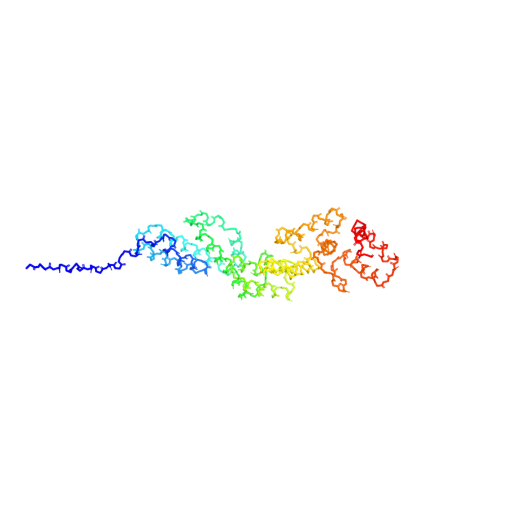TOM 2092 C CA . ARG A 1 272 ? 26.125 -2.934 -17.733 1.00 97.31 272 ARG A CA 1
ATOM 2093 C C . ARG A 1 272 ? 24.867 -3.767 -17.977 1.00 97.31 272 ARG A C 1
ATOM 2095 O O . ARG A 1 272 ? 24.979 -4.962 -18.233 1.00 97.31 272 ARG A O 1
ATOM 2102 N N . LEU A 1 273 ? 23.700 -3.124 -17.997 1.00 96.75 273 LEU A N 1
ATOM 2103 C CA . LEU A 1 273 ? 22.425 -3.777 -18.300 1.00 96.75 273 LEU A CA 1
ATOM 2104 C C . LEU A 1 273 ? 22.397 -4.339 -19.729 1.00 96.75 273 LEU A C 1
ATOM 2106 O O . LEU A 1 273 ? 21.983 -5.473 -19.940 1.00 96.75 273 LEU A O 1
ATOM 2110 N N . PHE A 1 274 ? 22.893 -3.580 -20.710 1.00 96.69 274 PHE A N 1
ATOM 2111 C CA . PHE A 1 274 ? 23.013 -4.044 -22.092 1.00 96.69 274 PHE A CA 1
ATOM 2112 C C . PHE A 1 274 ? 23.883 -5.300 -22.196 1.00 96.69 274 PHE A C 1
ATOM 2114 O O . PHE A 1 274 ? 23.498 -6.260 -22.859 1.00 96.69 274 PHE A O 1
ATOM 2121 N N . LYS A 1 275 ? 25.042 -5.310 -21.520 1.00 96.12 275 LYS A N 1
ATOM 2122 C CA . LYS A 1 275 ? 25.912 -6.489 -21.477 1.00 96.12 275 LYS A CA 1
ATOM 2123 C C . LYS A 1 275 ? 25.184 -7.690 -20.866 1.00 96.12 275 LYS A C 1
ATOM 2125 O O . LYS A 1 275 ? 25.199 -8.755 -21.465 1.00 96.12 275 LYS A O 1
ATOM 2130 N N . ARG A 1 276 ? 24.488 -7.500 -19.742 1.00 95.69 276 ARG A N 1
ATOM 2131 C CA . ARG A 1 276 ? 23.699 -8.560 -19.101 1.00 95.69 276 ARG A CA 1
ATOM 2132 C C . ARG A 1 276 ? 22.644 -9.147 -20.041 1.00 95.69 276 ARG A C 1
ATOM 2134 O O . ARG A 1 276 ? 22.556 -10.358 -20.178 1.00 95.69 276 ARG A O 1
ATOM 2141 N N . LEU A 1 277 ? 21.883 -8.301 -20.737 1.00 94.25 277 LEU A N 1
ATOM 2142 C CA . LEU A 1 277 ? 20.872 -8.764 -21.692 1.00 94.25 277 LEU A CA 1
ATOM 2143 C C . LEU A 1 277 ? 21.479 -9.543 -22.872 1.00 94.25 277 LEU A C 1
ATOM 2145 O O . LEU A 1 277 ? 20.834 -10.461 -23.374 1.00 94.25 277 LEU A O 1
ATOM 2149 N N . LEU A 1 278 ? 22.696 -9.199 -23.312 1.00 92.69 278 LEU A N 1
ATOM 2150 C CA . LEU A 1 278 ? 23.424 -9.981 -24.318 1.00 92.69 278 LEU A CA 1
ATOM 2151 C C . LEU A 1 278 ? 23.853 -11.344 -23.769 1.00 92.69 278 LEU A C 1
ATOM 2153 O O . LEU A 1 278 ? 23.622 -12.355 -24.429 1.00 92.69 278 LEU A O 1
ATOM 2157 N N . ASP A 1 279 ? 24.452 -11.359 -22.577 1.00 93.50 279 ASP A N 1
ATOM 2158 C CA . ASP A 1 279 ? 24.954 -12.574 -21.924 1.00 93.50 279 ASP A CA 1
ATOM 2159 C C . ASP A 1 279 ? 23.804 -13.563 -21.625 1.00 93.50 279 ASP A C 1
ATOM 2161 O O . ASP A 1 279 ? 23.987 -14.775 -21.699 1.00 93.50 279 ASP A O 1
ATOM 2165 N N . GLU A 1 280 ? 22.595 -13.054 -21.365 1.00 91.81 280 GLU A N 1
ATOM 2166 C CA . GLU A 1 280 ? 21.373 -13.841 -21.139 1.00 91.81 280 GLU A CA 1
ATOM 2167 C C . GLU A 1 280 ? 20.570 -14.160 -22.419 1.00 91.81 280 GLU A C 1
ATOM 2169 O O . GLU A 1 280 ? 19.460 -14.688 -22.333 1.00 91.81 280 GLU A O 1
ATOM 2174 N N . HIS A 1 281 ? 21.082 -13.828 -23.610 1.00 89.25 281 HIS A N 1
ATOM 2175 C CA . HIS A 1 281 ? 20.399 -14.037 -24.899 1.00 89.25 281 HIS A CA 1
ATOM 2176 C C . HIS A 1 281 ? 19.010 -13.370 -25.011 1.00 89.25 281 HIS A C 1
ATOM 2178 O O . HIS A 1 281 ? 18.112 -13.869 -25.692 1.00 89.25 281 HIS A O 1
ATOM 2184 N N . LYS A 1 282 ? 18.822 -12.215 -24.361 1.00 86.38 282 LYS A N 1
ATOM 2185 C CA . LYS A 1 282 ? 17.588 -11.402 -24.412 1.00 86.38 282 LYS A CA 1
ATOM 2186 C C . LYS A 1 282 ? 17.652 -10.263 -25.442 1.00 86.38 282 LYS A C 1
ATOM 2188 O O . LYS A 1 282 ? 16.727 -9.442 -25.500 1.00 86.38 282 LYS A O 1
ATOM 2193 N N . LEU A 1 283 ? 18.719 -10.215 -26.242 1.00 82.00 283 LEU A N 1
ATOM 2194 C CA . LEU A 1 283 ? 19.040 -9.198 -27.250 1.00 82.00 283 LEU A CA 1
ATOM 2195 C C . LEU A 1 283 ? 19.375 -9.814 -28.607 1.00 82.00 283 LEU A C 1
ATOM 2197 O O . LEU A 1 283 ? 20.123 -10.810 -28.644 1.00 82.00 283 LEU A O 1
#

Solvent-accessible surface area (backbone atoms only — not comparable to full-atom values): 14960 Å² total; per-residue (Å²): 140,81,87,79,82,79,78,76,78,72,78,80,62,82,73,75,71,64,84,70,68,42,74,66,65,67,42,46,64,27,36,51,24,23,37,71,46,36,35,72,60,18,20,53,45,21,36,50,46,14,67,76,68,73,32,68,67,31,42,52,48,16,55,49,33,49,52,50,44,55,56,52,59,74,34,62,91,39,64,63,61,44,42,52,41,49,76,57,43,54,86,65,52,70,76,41,95,59,55,75,66,49,45,50,18,40,45,15,6,41,20,40,51,40,30,55,51,32,54,76,70,71,43,58,60,55,95,90,37,47,38,17,56,30,22,46,62,37,70,37,58,67,62,11,49,54,42,25,53,49,22,45,76,69,64,43,64,39,6,40,30,29,37,52,51,12,41,51,31,42,76,72,67,37,54,71,61,11,38,51,29,38,40,47,13,24,31,76,28,26,91,49,42,63,61,91,70,48,72,51,63,76,66,40,48,26,43,60,51,20,47,76,52,70,41,85,64,25,50,36,33,28,48,59,46,27,37,72,74,66,70,38,86,80,69,100,58,68,54,40,43,74,66,37,19,55,36,40,41,26,52,57,46,42,72,76,40,92,47,64,67,36,52,51,50,30,40,69,73,36,48,55,56,44,49,49,32,50,79,68,67,73,102

Secondary structure (DSSP, 8-state):
-------------GGGSGGG--HHHHHHHHHHHHHTT-HHHHHHHHHHHHHHHT-HHHHHHHHHHHHHHHHHHHTTT-HHHHHHHHH--HHHHTTS---HHHHHHHHHHHHHHHHHHHHHTT-SEETTEEHHHHHHHTT-HHHHHHHHHHHHHTTSSHHHHHHHHHHHHHHTT-HHHHHHHHHHHHHH-GGG--GGG-S-HHHHTHHHHHHHTT-SSHHHHHHHHHHHHTS-PPPSS--SSHHHHHHHHHHHHHHHS--HHHHHHHHHH-HHHHHHHHHTT--

Sequence (283 aa):
MASGNITTEAPLEPAQLDLFDSHVARFAKVEEALHQGRLDVAGDLARQVGERFDLAEAQGLAVEIERLAVYLSGLEGDLERMAVFAERPDAQLESLRLDGALRTAVLRGLHRRVAQAAERQGRAIVLGRPVGWHWLCAEESDRAKAALEEAVRQKRALGVSLSILGNLALREKAVVAARELYRRAFCEDPHGVPAETIADAEVQALFDEAQELALDPPQEWVPMVGYAAGFFQLPAEPQGQGGCREFHAGLLDARRSADVAHRRRMKQLAPRLFKRLLDEHKL

Mean predicted aligned error: 7.8 Å

Foldseek 3Di:
DDDDDDPPPDPPPPVVVVPPCPPCNLQVQLLVCLLQLNLVVSLVSLVVSCVVVVDPVSPLQSVLSVVVVVVVVVCPPVLQVLVVCLVPVCVSCVVRPDDPSSVLSNSLSSLVVSLVSCVVVVHQDHPLHGSLVSCVSSVNNVVSLVSLVVCCVVVHLNLCSLQVVLVVCVVVVVLLSSLVSNLCSLQPPLVSHDLVSRPPVVLSCQLVVLVVLVAPPSSQQSNLSCVLVVSDDDDLAQTTDDLNSLLSVLLSVCVVDVDPVSLVSNCVSRVSSSVSCVVVVSD